Protein AF-A0A846N042-F1 (afdb_monomer)

Mean predicted aligned error: 8.52 Å

Secondary structure (DSSP, 8-state):
-TTSSSTTHHHHHHHHHHHHHHHHHHHHHHHS--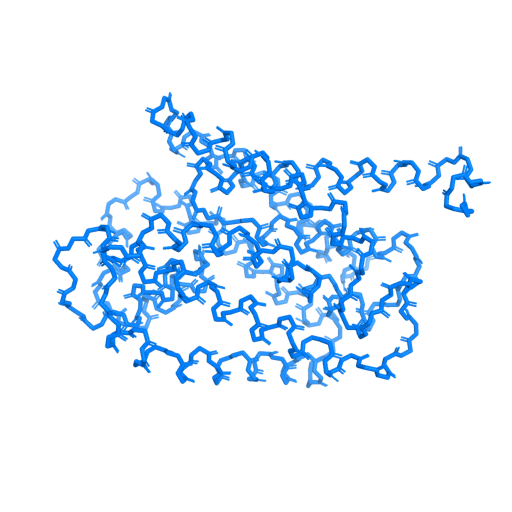HHHHHHHHHHHHHHHTT--HHHHHHHHHHHHHHHHHHHHHHHHHHHGGG--HHHHHHHHHHHHHHHHHHHHHHHHS-HHHHHHHHHHHHHHHHHHHHHHHH-HHHHHHHTT-HHHHHHHHHHHSHHHHHHHHS-S---SHHHHHHHHHHHHHHHHHHHHHHHHHHHTT-SSPPTTEETTEEHHHHHHHHHHHHHHHHHHHHHGGGS-HHHHHHHHHHHHHHHHHHHHHHHH-

Solvent-accessible surface area (backbone atoms only — not comparable to full-atom values): 13237 Å² total; per-residue (Å²): 126,75,72,77,74,50,91,66,61,49,63,50,50,52,50,49,42,46,50,40,18,33,50,20,10,33,45,24,23,48,68,71,39,58,32,63,60,40,33,26,36,46,41,28,54,48,35,46,76,70,68,33,47,66,82,49,25,57,56,29,14,47,14,22,37,25,48,34,44,28,66,48,21,49,54,54,21,63,78,25,50,89,47,44,60,70,66,58,51,64,65,38,46,61,58,52,51,50,50,46,54,53,56,56,49,44,65,76,75,43,56,48,49,58,54,44,45,51,51,32,53,48,50,50,50,20,42,53,49,54,53,49,44,70,76,30,81,60,44,62,52,51,39,70,70,38,58,68,44,12,39,51,43,4,71,40,46,38,46,51,21,44,27,54,30,62,49,72,95,66,79,91,44,74,60,34,43,53,14,42,8,24,49,48,31,30,52,52,15,49,53,42,24,51,49,22,26,64,76,21,60,83,57,78,72,66,60,89,63,43,53,29,14,27,35,53,61,61,29,67,54,23,27,60,41,17,43,52,33,17,57,57,26,43,71,50,30,87,82,49,65,60,72,68,49,50,56,63,52,38,53,54,34,49,54,40,30,49,48,49,38,45,71,51,75,111

Organism: NCBI:txid189966

Structure (mmCIF, N/CA/C/O backbone):
data_AF-A0A846N042-F1
#
_entry.id   AF-A0A846N042-F1
#
loop_
_atom_site.group_PDB
_atom_site.id
_atom_site.type_symbol
_atom_site.label_atom_id
_atom_site.label_alt_id
_atom_site.label_comp_id
_atom_site.label_asym_id
_atom_site.label_entity_id
_atom_site.label_seq_id
_atom_site.pdbx_PDB_ins_code
_atom_site.Cartn_x
_atom_site.Cartn_y
_atom_site.Cartn_z
_atom_site.occupancy
_atom_site.B_iso_or_equiv
_atom_site.auth_seq_id
_atom_site.auth_comp_id
_atom_site.auth_asym_id
_atom_site.auth_atom_id
_atom_site.pdbx_PDB_model_num
ATOM 1 N N . MET A 1 1 ? -29.077 8.912 -0.189 1.00 41.59 1 MET A N 1
ATOM 2 C CA . MET A 1 1 ? -28.090 9.990 -0.445 1.00 41.59 1 MET A CA 1
ATOM 3 C C . MET A 1 1 ? -27.692 10.665 0.874 1.00 41.59 1 MET A C 1
ATOM 5 O O . MET A 1 1 ? -27.287 11.817 0.903 1.00 41.59 1 MET A O 1
ATOM 9 N N . ASP A 1 2 ? -27.687 9.904 1.969 1.00 36.12 2 ASP A N 1
ATOM 10 C CA . ASP A 1 2 ? -27.644 10.443 3.338 1.00 36.12 2 ASP A CA 1
ATOM 11 C C . ASP A 1 2 ? -26.219 10.548 3.902 1.00 36.12 2 ASP A C 1
ATOM 13 O O . ASP A 1 2 ? -26.014 10.740 5.094 1.00 36.12 2 ASP A O 1
ATOM 17 N N . PHE A 1 3 ? -25.212 10.424 3.031 1.00 43.62 3 PHE A N 1
ATOM 18 C CA . PHE A 1 3 ? -23.821 10.771 3.340 1.00 43.62 3 PHE A CA 1
ATOM 19 C C . PHE A 1 3 ? -23.586 12.287 3.228 1.00 43.62 3 PHE A C 1
ATOM 21 O O . PHE A 1 3 ? -22.646 12.816 3.811 1.00 43.62 3 PHE A O 1
ATOM 28 N N . PHE A 1 4 ? -24.461 12.992 2.499 1.00 42.03 4 PHE A N 1
ATOM 29 C CA . PHE A 1 4 ? -24.405 14.444 2.319 1.00 42.03 4 PHE A CA 1
ATOM 30 C C . PHE A 1 4 ? -25.224 15.226 3.361 1.00 42.03 4 PHE A C 1
ATOM 32 O O . PHE A 1 4 ? -25.210 16.451 3.330 1.00 42.03 4 PHE A O 1
ATOM 39 N N . SER A 1 5 ? -25.919 14.557 4.291 1.00 37.84 5 SER A N 1
ATOM 40 C CA . SER A 1 5 ? -26.794 15.215 5.277 1.00 37.84 5 SER A CA 1
ATOM 41 C C . SER A 1 5 ? -26.204 15.336 6.694 1.00 37.84 5 SER A C 1
ATOM 43 O O . SER A 1 5 ? -26.911 15.765 7.600 1.00 37.84 5 SER A O 1
ATOM 45 N N . GLY A 1 6 ? -24.923 14.997 6.905 1.00 38.41 6 GLY A N 1
ATOM 46 C CA . GLY A 1 6 ? -24.186 15.222 8.163 1.00 38.41 6 GLY A CA 1
ATOM 47 C C . GLY A 1 6 ? -23.092 16.285 7.988 1.00 38.41 6 GLY A C 1
ATOM 48 O O . GLY A 1 6 ? -21.985 15.978 7.553 1.00 38.41 6 GLY A O 1
ATOM 49 N N . GLY A 1 7 ? -23.434 17.545 8.264 1.00 40.84 7 GLY A N 1
ATOM 50 C CA . GLY A 1 7 ? -22.847 18.765 7.684 1.00 40.84 7 GLY A CA 1
ATOM 51 C C . GLY A 1 7 ? -21.457 19.267 8.122 1.00 40.84 7 GLY A C 1
ATOM 52 O O . GLY A 1 7 ? -21.215 20.460 7.975 1.00 40.84 7 GLY A O 1
ATOM 53 N N . SER A 1 8 ? -20.524 18.435 8.593 1.00 52.50 8 SER A N 1
ATOM 54 C CA . SER A 1 8 ? -19.128 18.883 8.838 1.00 52.50 8 SER A CA 1
ATOM 55 C C . SER A 1 8 ? -18.079 17.776 8.699 1.00 52.50 8 SER A C 1
ATOM 57 O O . SER A 1 8 ? -16.991 18.004 8.166 1.00 52.50 8 SER A O 1
ATOM 59 N N . ASP A 1 9 ? -18.420 16.551 9.094 1.00 63.91 9 ASP A N 1
ATOM 60 C CA . ASP A 1 9 ? -17.415 15.496 9.268 1.00 63.91 9 ASP A CA 1
ATOM 61 C C . ASP A 1 9 ? -17.247 14.650 8.000 1.00 63.91 9 ASP A C 1
ATOM 63 O O . ASP A 1 9 ? -16.130 14.326 7.599 1.00 63.91 9 ASP A O 1
ATOM 67 N N . ALA A 1 10 ? -18.337 14.375 7.277 1.00 65.00 10 ALA A N 1
ATOM 68 C CA . ALA A 1 10 ? -18.298 13.575 6.051 1.00 65.00 10 ALA A CA 1
ATOM 69 C C . ALA A 1 10 ? -17.524 14.265 4.913 1.00 65.00 1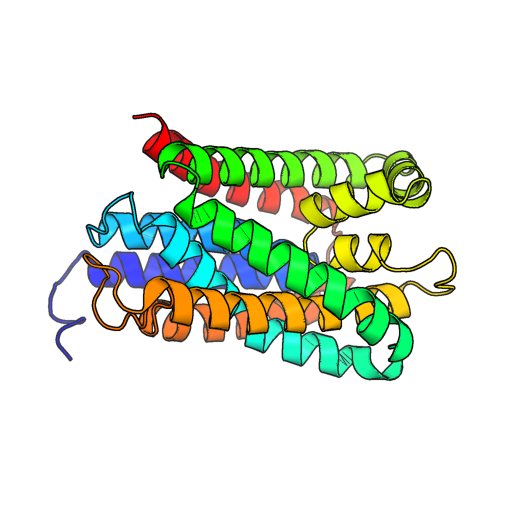0 ALA A C 1
ATOM 71 O O . ALA A 1 10 ? -16.767 13.614 4.189 1.00 65.00 10 ALA A O 1
ATOM 72 N N . GLY A 1 11 ? -17.677 15.587 4.777 1.00 70.50 11 GLY A N 1
ATOM 73 C CA . GLY A 1 11 ? -16.927 16.385 3.804 1.00 70.50 11 GLY A CA 1
ATOM 74 C C . GLY A 1 11 ? -15.431 16.414 4.116 1.00 70.50 11 GLY A C 1
ATOM 75 O O . GLY A 1 11 ? -14.612 16.258 3.213 1.00 70.50 11 GLY A O 1
ATOM 76 N N . THR A 1 12 ? -15.078 16.520 5.398 1.00 77.06 12 THR A N 1
ATOM 77 C CA . THR A 1 12 ? -13.686 16.513 5.869 1.00 77.06 12 THR A CA 1
ATOM 78 C C . THR A 1 12 ? -13.023 15.151 5.645 1.00 77.06 12 THR A C 1
ATOM 80 O O . THR A 1 12 ? -11.900 15.088 5.144 1.00 77.06 12 THR A O 1
ATOM 83 N N . LEU A 1 13 ? -13.735 14.052 5.917 1.00 80.50 13 LEU A N 1
ATOM 84 C CA . LEU A 1 13 ? -13.261 12.689 5.649 1.00 80.50 13 LEU A CA 1
ATOM 85 C C . LEU A 1 13 ? -13.108 12.408 4.155 1.00 80.50 13 LEU A C 1
ATOM 87 O O . LEU A 1 13 ? -12.088 11.868 3.727 1.00 80.50 13 LEU A O 1
ATOM 91 N N . GLY A 1 14 ? -14.100 12.806 3.355 1.00 82.19 14 GLY A N 1
ATOM 92 C CA . GLY A 1 14 ? -14.041 12.698 1.901 1.00 82.19 14 GLY A CA 1
ATOM 93 C C . GLY A 1 14 ? -12.854 13.474 1.336 1.00 82.19 14 GLY A C 1
ATOM 94 O O . GLY A 1 14 ? -12.069 12.923 0.568 1.00 82.19 14 GLY A O 1
ATOM 95 N N . LEU A 1 15 ? -12.658 14.717 1.781 1.00 84.12 15 LEU A N 1
ATOM 96 C CA . LEU A 1 15 ? -11.515 15.538 1.391 1.00 84.12 15 LEU A CA 1
ATOM 97 C C . LEU A 1 15 ? -10.183 14.908 1.824 1.00 84.12 15 LEU A C 1
ATOM 99 O O . LEU A 1 15 ? -9.244 14.874 1.032 1.00 84.12 15 LEU A O 1
ATOM 103 N N . GLY A 1 16 ? -10.111 14.344 3.031 1.00 84.19 16 GLY A N 1
ATOM 104 C CA . GLY A 1 16 ? -8.943 13.606 3.511 1.00 84.19 16 GLY A CA 1
ATOM 105 C C . GLY A 1 16 ? -8.594 12.409 2.622 1.00 84.19 16 GLY A C 1
ATOM 106 O O . GLY A 1 16 ? -7.433 12.236 2.252 1.00 84.19 16 GLY A O 1
ATOM 107 N N . LEU A 1 17 ? -9.595 11.626 2.203 1.00 86.12 17 LEU A N 1
ATOM 108 C CA . LEU A 1 17 ? -9.416 10.511 1.265 1.00 86.12 17 LEU A CA 1
ATOM 109 C C . LEU A 1 17 ? -8.980 10.978 -0.126 1.00 86.12 17 LEU A C 1
ATOM 111 O O . LEU A 1 17 ? -8.117 10.344 -0.735 1.00 86.12 17 LEU A O 1
ATOM 115 N N . LEU A 1 18 ? -9.537 12.087 -0.621 1.00 90.25 18 LEU A N 1
ATOM 116 C CA . LEU A 1 18 ? -9.135 12.685 -1.896 1.00 90.25 18 LEU A CA 1
ATOM 117 C C . LEU A 1 18 ? -7.673 13.140 -1.850 1.00 90.25 18 LEU A C 1
ATOM 119 O O . LEU A 1 18 ? -6.908 12.815 -2.755 1.00 90.25 18 LEU A O 1
ATOM 123 N N . ILE A 1 19 ? -7.264 13.838 -0.785 1.00 88.88 19 ILE A N 1
ATOM 124 C CA . ILE A 1 19 ? -5.882 14.298 -0.591 1.00 88.88 19 ILE A CA 1
ATOM 125 C C . ILE A 1 19 ? -4.937 13.102 -0.468 1.00 88.88 19 ILE A C 1
ATOM 127 O O . ILE A 1 19 ? -3.898 13.071 -1.128 1.00 88.88 19 ILE A O 1
ATOM 131 N N . ALA A 1 20 ? -5.298 12.097 0.331 1.00 87.00 20 ALA A N 1
ATOM 132 C CA . ALA A 1 20 ? -4.492 10.896 0.507 1.00 87.00 20 ALA A CA 1
ATOM 133 C C . ALA A 1 20 ? -4.344 10.107 -0.800 1.00 87.00 20 ALA A C 1
ATOM 135 O O . ALA A 1 20 ? -3.233 9.721 -1.158 1.00 87.00 20 ALA A O 1
ATOM 136 N N . GLY A 1 21 ? -5.438 9.910 -1.542 1.00 88.44 21 GLY A N 1
ATOM 137 C CA . GLY A 1 21 ? -5.425 9.264 -2.853 1.00 88.44 21 GLY A CA 1
ATOM 138 C C . GLY A 1 21 ? -4.601 10.053 -3.870 1.00 88.44 21 GLY A C 1
ATOM 139 O O . GLY A 1 21 ? -3.771 9.476 -4.574 1.00 88.44 21 GLY A O 1
ATOM 140 N N . ALA A 1 22 ? -4.752 11.379 -3.896 1.00 91.88 22 ALA A N 1
ATOM 141 C CA . ALA A 1 22 ? -3.987 12.256 -4.771 1.00 91.88 22 ALA A CA 1
ATOM 142 C C . ALA A 1 22 ? -2.486 12.196 -4.461 1.00 91.88 22 ALA A C 1
ATOM 144 O O . ALA A 1 22 ? -1.692 12.006 -5.382 1.00 91.88 22 ALA A O 1
ATOM 145 N N . ALA A 1 23 ? -2.105 12.284 -3.183 1.00 89.69 23 ALA A N 1
ATOM 146 C CA . ALA A 1 23 ? -0.723 12.175 -2.730 1.00 89.69 23 ALA A CA 1
ATOM 147 C C . ALA A 1 23 ? -0.136 10.792 -3.043 1.00 89.69 23 ALA A C 1
ATOM 149 O O . ALA A 1 23 ? 0.936 10.702 -3.643 1.00 89.69 23 ALA A O 1
ATOM 150 N N . ALA A 1 24 ? -0.852 9.714 -2.706 1.00 86.94 24 ALA A N 1
ATOM 151 C CA . ALA A 1 24 ? -0.432 8.347 -3.001 1.00 86.94 24 ALA A CA 1
ATOM 152 C C . ALA A 1 24 ? -0.203 8.142 -4.505 1.00 86.94 24 ALA A C 1
ATOM 154 O O . ALA A 1 24 ? 0.825 7.590 -4.900 1.00 86.94 24 ALA A O 1
ATOM 155 N N . GLY A 1 25 ? -1.112 8.640 -5.348 1.00 86.88 25 GLY A N 1
ATOM 156 C CA . GLY A 1 25 ? -0.981 8.554 -6.799 1.00 86.88 25 GLY A CA 1
ATOM 157 C C . GLY A 1 25 ? 0.169 9.404 -7.338 1.00 86.88 25 GLY A C 1
ATOM 158 O O . GLY A 1 25 ? 0.975 8.895 -8.115 1.00 86.88 25 GLY A O 1
ATOM 159 N N . LEU A 1 26 ? 0.330 10.643 -6.861 1.00 90.19 26 LEU A N 1
ATOM 160 C CA . LEU A 1 26 ? 1.427 11.538 -7.242 1.00 90.19 26 LEU A CA 1
ATOM 161 C C . LEU A 1 26 ? 2.795 10.905 -6.952 1.00 90.19 26 LEU A C 1
ATOM 163 O O . LEU A 1 26 ? 3.629 10.776 -7.850 1.00 90.19 26 LEU A O 1
ATOM 167 N N . PHE A 1 27 ? 3.018 10.459 -5.712 1.00 85.81 27 PHE A N 1
ATOM 168 C CA . PHE A 1 27 ? 4.282 9.829 -5.328 1.00 85.81 27 PHE A CA 1
ATOM 169 C C . PHE A 1 27 ? 4.495 8.504 -6.053 1.00 85.81 27 PHE A C 1
ATOM 171 O O . PHE A 1 27 ? 5.607 8.235 -6.501 1.00 85.81 27 PHE A O 1
ATOM 178 N N . SER A 1 28 ? 3.445 7.709 -6.253 1.00 81.75 28 SER A 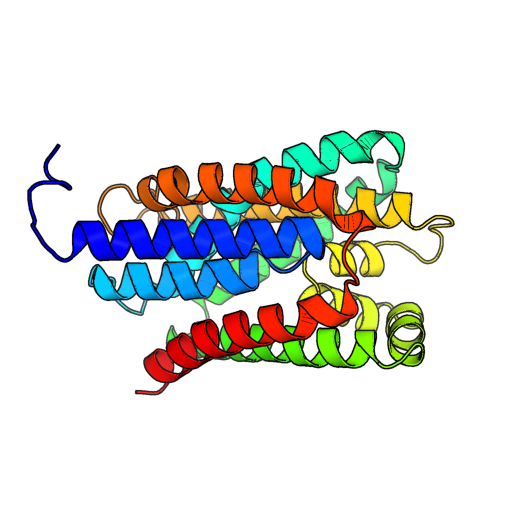N 1
ATOM 179 C CA . SER A 1 28 ? 3.547 6.458 -7.003 1.00 81.75 28 SER A CA 1
ATOM 180 C C . SER A 1 28 ? 3.858 6.672 -8.481 1.00 81.75 28 SER A C 1
ATOM 182 O O . SER A 1 28 ? 4.659 5.931 -9.038 1.00 81.75 28 SER A O 1
ATOM 184 N N . GLY A 1 29 ? 3.285 7.689 -9.127 1.00 81.19 29 GLY A N 1
ATOM 185 C CA . GLY A 1 29 ? 3.583 8.002 -10.527 1.00 81.19 29 GLY A CA 1
ATOM 186 C C . GLY A 1 29 ? 4.995 8.559 -10.718 1.00 81.19 29 GLY A C 1
ATOM 187 O O . GLY A 1 29 ? 5.697 8.153 -11.645 1.00 81.19 29 GLY A O 1
ATOM 188 N N . LEU A 1 30 ? 5.456 9.425 -9.808 1.00 82.75 30 LEU A N 1
ATOM 189 C CA . LEU A 1 30 ? 6.791 10.025 -9.897 1.00 82.75 30 LEU A CA 1
ATOM 190 C C . LEU A 1 30 ? 7.915 9.072 -9.448 1.00 82.75 30 LEU A C 1
ATOM 192 O O . LEU A 1 30 ? 8.948 8.976 -10.111 1.00 82.75 30 LEU A O 1
ATOM 196 N N . LEU A 1 31 ? 7.740 8.363 -8.327 1.00 74.44 31 LEU A N 1
ATOM 197 C CA . LEU A 1 31 ? 8.760 7.473 -7.752 1.00 74.44 31 LEU A CA 1
ATOM 198 C C . LEU A 1 31 ? 8.636 6.022 -8.236 1.00 74.44 31 LEU A C 1
ATOM 200 O O . LEU A 1 31 ? 9.608 5.272 -8.141 1.00 74.44 31 LEU A O 1
ATOM 204 N N . GLY A 1 32 ? 7.470 5.611 -8.741 1.00 68.50 32 GLY A N 1
ATOM 205 C CA . GLY A 1 32 ? 7.188 4.225 -9.132 1.00 68.50 32 GLY A CA 1
ATOM 206 C C . GLY A 1 32 ? 6.983 3.265 -7.955 1.00 68.50 32 GLY A C 1
ATOM 207 O O . GLY A 1 32 ? 7.033 2.055 -8.154 1.00 68.50 32 GLY A O 1
ATOM 208 N N . ARG A 1 33 ? 6.828 3.776 -6.727 1.00 69.25 33 ARG A N 1
ATOM 209 C CA . ARG A 1 33 ? 6.699 2.986 -5.490 1.00 69.25 33 ARG A CA 1
ATOM 210 C C . ARG A 1 33 ? 5.999 3.779 -4.387 1.00 69.25 33 ARG A C 1
ATOM 212 O O . ARG A 1 33 ? 5.953 5.004 -4.439 1.00 69.25 33 ARG A O 1
ATOM 219 N N . GLY A 1 34 ? 5.511 3.074 -3.365 1.00 66.62 34 GLY A N 1
ATOM 220 C CA . GLY A 1 34 ? 5.129 3.675 -2.082 1.00 66.62 34 GLY A CA 1
ATOM 221 C C . GLY A 1 34 ? 3.666 4.100 -1.913 1.00 66.62 34 GLY A C 1
ATOM 222 O O . GLY A 1 34 ? 3.331 4.570 -0.831 1.00 66.62 34 GLY A O 1
ATOM 223 N N . ALA A 1 35 ? 2.780 3.891 -2.896 1.00 77.44 35 ALA A N 1
ATOM 224 C CA . ALA A 1 35 ? 1.352 4.218 -2.745 1.00 77.44 35 ALA A CA 1
ATOM 225 C C . ALA A 1 35 ? 0.721 3.564 -1.502 1.00 77.44 35 ALA A C 1
ATOM 227 O O . ALA A 1 35 ? 0.048 4.240 -0.732 1.00 77.44 35 ALA A O 1
ATOM 228 N N . GLY A 1 36 ? 0.997 2.278 -1.255 1.00 78.69 36 GLY A N 1
ATOM 229 C CA . GLY A 1 36 ? 0.456 1.562 -0.092 1.00 78.69 36 GLY A CA 1
ATOM 230 C C . GLY A 1 36 ? 0.918 2.122 1.260 1.00 78.69 36 GLY A C 1
ATOM 231 O O . GLY A 1 36 ? 0.151 2.111 2.215 1.00 78.69 36 GLY A O 1
ATOM 232 N N . LEU A 1 37 ? 2.131 2.679 1.338 1.00 82.62 37 LEU A N 1
ATOM 233 C CA . LEU A 1 37 ? 2.686 3.236 2.582 1.00 82.62 37 LEU A CA 1
ATOM 234 C C . LEU A 1 37 ? 2.019 4.544 2.994 1.00 82.62 37 LEU A C 1
ATOM 236 O O . LEU A 1 37 ? 1.996 4.876 4.172 1.00 82.62 37 LEU A O 1
ATOM 240 N N . ILE A 1 38 ? 1.483 5.277 2.022 1.00 87.50 38 ILE A N 1
ATOM 241 C CA . ILE A 1 38 ? 0.681 6.475 2.265 1.00 87.50 38 ILE A CA 1
ATOM 242 C C . ILE A 1 38 ? -0.774 6.067 2.507 1.00 87.50 38 ILE A C 1
ATOM 244 O O . ILE A 1 38 ? -1.436 6.593 3.399 1.00 87.50 38 ILE A O 1
ATOM 248 N N . LEU A 1 39 ? -1.273 5.110 1.722 1.00 88.38 39 LEU A N 1
ATOM 249 C CA . LEU A 1 39 ? -2.695 4.814 1.669 1.00 88.38 39 LEU A CA 1
ATOM 250 C C . LEU A 1 39 ? -3.210 4.032 2.878 1.00 88.38 39 LEU A C 1
ATOM 252 O O . LEU A 1 39 ? -4.284 4.351 3.375 1.00 88.38 39 LEU A O 1
ATOM 256 N N . VAL A 1 40 ? -2.454 3.051 3.379 1.00 90.12 40 VAL A N 1
ATOM 257 C CA . VAL A 1 40 ? -2.845 2.279 4.572 1.00 90.12 40 VAL A CA 1
ATOM 258 C C . VAL A 1 40 ? -3.056 3.179 5.797 1.00 90.12 40 VAL A C 1
ATOM 260 O O . VAL A 1 40 ? -4.157 3.148 6.343 1.00 90.12 40 VAL A O 1
ATOM 263 N N . PRO A 1 41 ? -2.091 4.019 6.229 1.00 88.94 41 PRO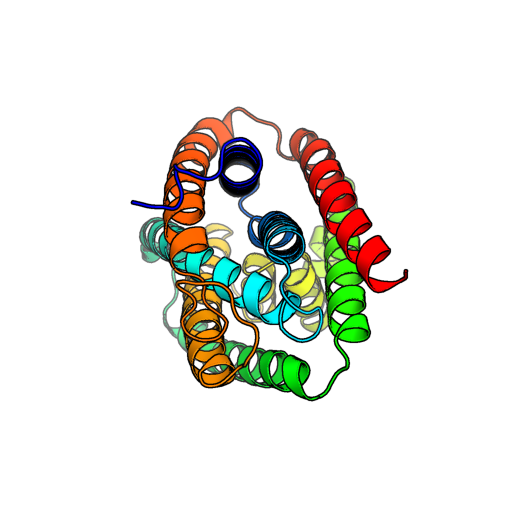 A N 1
ATOM 264 C CA . PRO A 1 41 ? -2.292 4.856 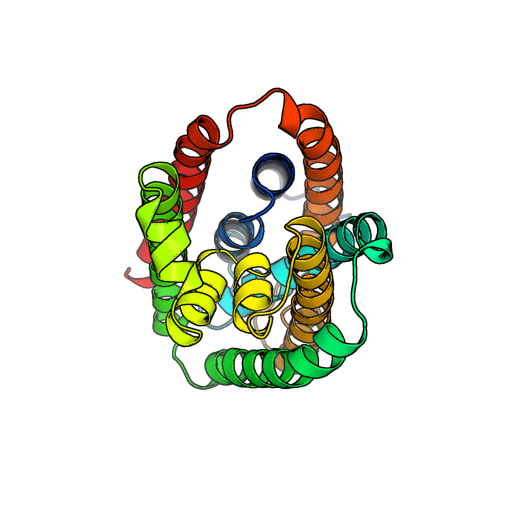7.410 1.00 88.94 41 PRO A CA 1
ATOM 265 C C . PRO A 1 41 ? -3.339 5.958 7.183 1.00 88.94 41 PRO A C 1
ATOM 267 O O . PRO A 1 41 ? -4.046 6.328 8.116 1.00 88.94 41 PRO A O 1
ATOM 270 N N . ALA A 1 42 ? -3.504 6.458 5.955 1.00 90.38 42 ALA A N 1
ATOM 271 C CA . ALA A 1 42 ? -4.576 7.405 5.651 1.00 90.38 42 ALA A CA 1
ATOM 272 C C . ALA A 1 42 ? -5.971 6.765 5.777 1.00 90.38 42 ALA A C 1
ATOM 274 O O . ALA A 1 42 ? -6.862 7.332 6.407 1.00 90.38 42 ALA A O 1
ATOM 275 N N . LEU A 1 43 ? -6.152 5.560 5.226 1.00 90.12 43 LEU A N 1
ATOM 276 C CA . LEU A 1 43 ? -7.392 4.792 5.368 1.00 90.12 43 LEU A CA 1
ATOM 277 C C . LEU A 1 43 ? -7.639 4.376 6.822 1.00 90.12 43 LEU A C 1
ATOM 279 O O . LEU A 1 43 ? -8.786 4.373 7.257 1.00 90.12 43 LEU A O 1
ATOM 283 N N . TYR A 1 44 ? -6.580 4.077 7.580 1.00 91.44 44 TYR A N 1
ATOM 284 C CA . TYR A 1 44 ? -6.663 3.795 9.011 1.00 91.44 44 TYR A CA 1
ATOM 285 C C . TYR A 1 44 ? -7.241 4.984 9.787 1.00 91.44 44 TYR A C 1
ATOM 287 O O . TYR A 1 44 ? -8.187 4.806 10.547 1.00 91.44 44 TYR A O 1
ATOM 295 N N . GLN A 1 45 ? -6.742 6.200 9.544 1.00 89.50 45 GLN A N 1
ATOM 296 C CA . GLN A 1 45 ? -7.240 7.410 10.213 1.00 89.50 45 GLN A CA 1
ATOM 297 C C . GLN A 1 45 ? -8.681 7.759 9.832 1.00 89.50 45 GLN A C 1
ATOM 299 O O . GLN A 1 45 ? -9.422 8.330 10.631 1.00 89.50 45 GLN A O 1
ATOM 304 N N . VAL A 1 46 ? -9.094 7.447 8.604 1.00 88.56 46 VAL A N 1
ATOM 305 C CA . VAL A 1 46 ? -10.494 7.619 8.196 1.00 88.56 46 VAL A CA 1
ATOM 306 C C . VAL A 1 46 ? -11.374 6.580 8.883 1.00 88.56 46 VAL A C 1
ATOM 308 O O . VAL A 1 46 ? -12.422 6.929 9.413 1.00 88.56 46 VAL A O 1
ATOM 311 N N . ALA A 1 47 ? -10.941 5.318 8.932 1.00 87.88 47 ALA A N 1
ATOM 312 C CA . ALA A 1 47 ? -11.647 4.271 9.665 1.00 87.88 47 ALA A CA 1
ATOM 313 C C . ALA A 1 47 ? -11.751 4.605 11.163 1.00 87.88 47 ALA A C 1
ATOM 315 O O . ALA A 1 47 ? -12.787 4.368 11.778 1.00 87.88 47 ALA A O 1
ATOM 316 N N . GLU A 1 48 ? -10.725 5.224 11.741 1.00 88.44 48 GLU A N 1
ATOM 317 C CA . GLU A 1 48 ? -10.769 5.730 13.108 1.00 88.44 48 GLU A CA 1
ATOM 318 C C . GLU A 1 48 ? -11.864 6.755 13.344 1.00 88.44 48 GLU A C 1
ATOM 320 O O . GLU A 1 48 ? -12.678 6.589 14.250 1.00 88.44 48 GLU A O 1
ATOM 325 N N . GLN A 1 49 ? -11.911 7.785 12.507 1.00 85.75 49 GLN A N 1
ATOM 326 C CA . GLN A 1 49 ? -12.907 8.845 12.620 1.00 85.75 49 GLN A CA 1
ATOM 327 C C . GLN A 1 49 ? -14.331 8.343 12.346 1.00 85.75 49 GLN A C 1
ATOM 329 O O . GLN A 1 49 ? -15.295 8.921 12.834 1.00 85.75 49 GLN A O 1
ATOM 334 N N . LEU A 1 50 ? -14.472 7.233 11.615 1.00 84.44 50 LEU A N 1
ATOM 335 C CA . LEU A 1 50 ? -15.742 6.525 11.437 1.00 84.44 50 LEU A CA 1
ATOM 336 C C . LEU A 1 50 ? -16.136 5.659 12.649 1.00 84.44 50 LEU A C 1
ATOM 338 O O . LEU A 1 50 ? -17.143 4.955 12.584 1.00 84.44 50 LEU A O 1
ATOM 342 N N . GLY A 1 51 ? -15.359 5.680 13.735 1.00 83.12 51 GLY A N 1
ATOM 343 C CA . GLY A 1 51 ? -15.631 4.911 14.949 1.00 83.12 51 GLY A CA 1
ATOM 344 C C . GLY A 1 51 ? -15.347 3.415 14.807 1.00 83.12 51 GLY A C 1
ATOM 345 O O . GLY A 1 51 ? -15.865 2.616 15.585 1.00 83.12 51 GLY A O 1
ATOM 346 N N . VAL A 1 52 ? -14.541 3.007 13.820 1.00 87.38 52 VAL A N 1
ATOM 347 C CA . VAL A 1 52 ? -14.190 1.594 13.623 1.00 87.38 52 VAL A CA 1
ATOM 348 C C . VAL A 1 52 ? -13.303 1.118 14.763 1.00 87.38 52 VAL A C 1
ATOM 350 O O . VAL A 1 52 ? -12.286 1.749 15.074 1.00 87.38 52 VAL A O 1
ATOM 353 N N . ALA A 1 53 ? -13.661 -0.029 15.341 1.00 87.19 53 ALA A N 1
ATOM 354 C CA . ALA A 1 53 ? -12.906 -0.661 16.412 1.00 87.19 53 ALA A CA 1
ATOM 355 C C . ALA A 1 53 ? -11.476 -1.011 15.969 1.00 87.19 53 ALA A C 1
ATOM 357 O O . ALA A 1 53 ? -11.260 -1.562 14.885 1.00 87.19 53 ALA A O 1
ATOM 358 N N . THR A 1 54 ? -10.496 -0.773 16.842 1.00 85.88 54 THR A N 1
ATOM 359 C CA . THR A 1 54 ? -9.062 -1.028 16.604 1.00 85.88 54 THR A CA 1
ATOM 360 C C . THR A 1 54 ? -8.787 -2.470 16.146 1.00 85.88 54 THR A C 1
ATOM 362 O O . THR A 1 54 ? -7.926 -2.725 15.308 1.00 85.88 54 THR A O 1
ATOM 365 N N . ALA A 1 55 ? -9.598 -3.433 16.601 1.00 86.38 55 ALA A N 1
ATOM 366 C CA . ALA A 1 55 ? -9.500 -4.840 16.207 1.00 86.38 55 ALA A CA 1
ATOM 367 C C . ALA A 1 55 ? -9.660 -5.091 14.694 1.00 86.38 55 ALA A C 1
ATOM 369 O O . ALA A 1 55 ? -9.030 -6.010 14.165 1.00 86.38 55 ALA A O 1
ATOM 370 N N . VAL A 1 56 ? -10.459 -4.287 13.988 1.00 89.88 56 VAL A N 1
ATOM 371 C CA . VAL A 1 56 ? -10.739 -4.461 12.548 1.00 89.88 56 VAL A CA 1
ATOM 372 C C . VAL A 1 56 ? -10.252 -3.289 11.694 1.00 89.88 56 VAL A C 1
ATOM 374 O O . VAL A 1 56 ? -10.189 -3.407 10.471 1.00 89.88 56 VAL A O 1
ATOM 377 N N . ARG A 1 57 ? -9.832 -2.188 12.328 1.00 90.69 57 ARG A N 1
ATOM 378 C CA . ARG A 1 57 ? -9.385 -0.954 11.670 1.00 90.69 57 ARG A CA 1
ATOM 379 C C . ARG A 1 57 ? -8.194 -1.174 10.735 1.00 90.69 57 ARG A C 1
ATOM 381 O O . ARG A 1 57 ? -8.270 -0.814 9.561 1.00 90.69 57 ARG A O 1
ATOM 388 N N . PHE A 1 58 ? -7.121 -1.803 11.222 1.00 90.44 58 PHE A N 1
ATOM 389 C CA . PHE A 1 58 ? -5.941 -2.088 10.399 1.00 90.44 58 PHE A CA 1
ATOM 390 C C . PHE A 1 58 ? -6.228 -3.069 9.242 1.00 90.44 58 PHE A C 1
ATOM 392 O O . PHE A 1 58 ? -5.925 -2.718 8.100 1.00 90.44 58 PHE A O 1
ATOM 399 N N . PRO A 1 59 ? -6.855 -4.246 9.465 1.00 89.94 59 PRO A N 1
ATOM 400 C CA . PRO A 1 59 ? -7.243 -5.145 8.376 1.00 89.94 59 PRO A CA 1
ATOM 401 C C . PRO A 1 59 ? -8.100 -4.469 7.299 1.00 89.94 59 PRO A C 1
ATOM 403 O O . PRO A 1 59 ? -7.819 -4.637 6.113 1.00 89.94 59 PRO A O 1
ATOM 406 N N . LEU A 1 60 ? -9.090 -3.659 7.695 1.00 91.88 60 LEU A N 1
ATOM 407 C CA . LEU A 1 60 ? -9.956 -2.913 6.777 1.00 91.88 60 LEU A CA 1
ATOM 408 C C . LEU A 1 60 ? -9.172 -1.905 5.925 1.00 91.88 60 LEU A C 1
ATOM 410 O O . LEU A 1 60 ? -9.372 -1.823 4.709 1.00 91.88 60 LEU A O 1
ATOM 414 N N . ALA A 1 61 ? -8.271 -1.143 6.547 1.00 90.81 61 ALA A N 1
ATOM 415 C CA . ALA A 1 61 ? -7.424 -0.182 5.848 1.00 90.81 61 ALA A CA 1
ATOM 416 C C . ALA A 1 61 ? -6.467 -0.883 4.870 1.00 90.81 61 ALA A C 1
ATOM 418 O O . ALA A 1 61 ? -6.354 -0.480 3.710 1.00 90.81 61 ALA A O 1
ATOM 419 N N . ALA A 1 62 ? -5.831 -1.973 5.308 1.00 89.19 62 ALA A N 1
ATOM 420 C CA . ALA A 1 62 ? -4.941 -2.780 4.482 1.00 89.19 62 ALA A CA 1
ATOM 421 C C . ALA A 1 62 ? -5.679 -3.396 3.281 1.00 89.19 62 ALA A C 1
ATOM 423 O O . ALA A 1 62 ? -5.245 -3.214 2.142 1.00 89.19 62 ALA A O 1
ATOM 424 N N . GLY A 1 63 ? -6.821 -4.051 3.505 1.00 90.00 63 GLY A N 1
ATOM 425 C CA . GLY A 1 63 ? -7.622 -4.683 2.454 1.00 90.00 63 GLY A CA 1
ATOM 426 C C . GLY A 1 63 ? -8.151 -3.688 1.423 1.00 90.00 63 GLY A C 1
ATOM 427 O O . GLY A 1 63 ? -7.985 -3.885 0.217 1.00 90.00 63 GLY A O 1
ATOM 428 N N . THR A 1 64 ? -8.696 -2.562 1.886 1.00 92.12 64 THR A N 1
ATOM 429 C CA . THR A 1 64 ? -9.164 -1.483 1.002 1.00 92.12 64 THR A CA 1
ATOM 430 C C . THR A 1 64 ? -8.009 -0.887 0.191 1.00 92.12 64 THR A C 1
ATOM 432 O O . THR A 1 64 ? -8.158 -0.658 -1.008 1.00 92.12 64 THR A O 1
ATOM 435 N N . SER A 1 65 ? -6.828 -0.704 0.794 1.00 89.88 65 SER A N 1
ATOM 436 C CA . SER A 1 65 ? -5.652 -0.196 0.076 1.00 89.88 65 SER A CA 1
ATOM 437 C C . SER A 1 65 ? -5.193 -1.135 -1.046 1.00 89.88 65 SER A C 1
ATOM 439 O O . SER A 1 65 ? -4.883 -0.672 -2.143 1.00 89.88 65 SER A O 1
ATOM 441 N N . LEU A 1 66 ? -5.203 -2.452 -0.804 1.00 90.06 66 LEU A N 1
ATOM 442 C CA . LEU A 1 66 ? -4.832 -3.464 -1.795 1.00 90.06 66 LEU A CA 1
ATOM 443 C C . LEU A 1 66 ? -5.797 -3.437 -2.979 1.00 90.06 66 LEU A C 1
ATOM 445 O O . LEU A 1 66 ? -5.352 -3.447 -4.125 1.00 90.06 66 LEU A O 1
ATOM 449 N N . ALA A 1 67 ? -7.097 -3.309 -2.708 1.00 92.25 67 ALA A N 1
ATOM 450 C CA . ALA A 1 67 ? -8.098 -3.155 -3.753 1.00 92.25 67 ALA A CA 1
ATOM 451 C C . ALA A 1 67 ? -7.881 -1.871 -4.571 1.00 92.25 67 ALA A C 1
ATOM 453 O O . ALA A 1 67 ? -7.890 -1.925 -5.798 1.00 92.25 67 ALA A O 1
ATOM 454 N N . CYS A 1 68 ? -7.602 -0.731 -3.925 1.00 91.50 68 CYS A N 1
ATOM 455 C CA . CYS A 1 68 ? -7.312 0.528 -4.624 1.00 91.50 68 CYS A CA 1
ATOM 456 C C . CYS A 1 68 ? -6.096 0.428 -5.553 1.00 91.50 68 CYS A C 1
ATOM 458 O O . CYS A 1 68 ? -6.072 1.061 -6.607 1.00 91.50 68 CYS A O 1
ATOM 460 N N . LEU A 1 69 ? -5.079 -0.349 -5.174 1.00 88.69 69 LEU A N 1
ATOM 461 C CA . LEU A 1 69 ? -3.847 -0.522 -5.948 1.00 88.69 69 LEU A CA 1
ATOM 462 C C . LEU A 1 69 ? -4.013 -1.445 -7.162 1.00 88.69 69 LEU A C 1
ATOM 464 O O . LEU A 1 69 ? -3.197 -1.377 -8.085 1.00 88.69 69 LEU A O 1
ATOM 468 N N . LEU A 1 70 ? -5.057 -2.275 -7.196 1.00 90.81 70 LEU A N 1
ATOM 469 C CA . LEU A 1 70 ? -5.267 -3.247 -8.265 1.00 90.81 70 LEU A CA 1
ATOM 470 C C . LEU A 1 70 ? -5.407 -2.585 -9.655 1.00 90.81 70 LEU A C 1
ATOM 472 O O . LEU A 1 70 ? -4.608 -2.933 -10.528 1.00 90.81 70 LEU A O 1
ATOM 476 N N . PRO A 1 71 ? -6.293 -1.589 -9.888 1.00 90.62 71 PRO A N 1
ATOM 477 C CA . PRO A 1 71 ? -6.394 -0.909 -11.186 1.00 90.62 71 PRO A CA 1
ATOM 478 C C . PRO A 1 71 ? -5.074 -0.281 -11.649 1.00 90.62 71 PRO A C 1
ATOM 480 O O . PRO A 1 71 ? -4.705 -0.374 -12.821 1.00 90.62 71 PRO A O 1
ATOM 483 N N . LEU A 1 72 ? -4.330 0.320 -10.714 1.00 86.50 72 LEU A N 1
ATOM 484 C CA . LEU A 1 72 ? -3.030 0.923 -10.998 1.00 86.50 72 LEU A CA 1
ATOM 485 C C . LEU A 1 72 ? -2.011 -0.136 -11.438 1.00 86.50 72 LEU A C 1
ATOM 487 O O . LEU A 1 72 ? -1.320 0.050 -12.439 1.00 86.50 72 LEU A O 1
ATOM 491 N N . SER A 1 73 ? -1.941 -1.258 -10.718 1.00 84.19 73 SER A N 1
ATOM 492 C CA . SER A 1 73 ? -1.025 -2.355 -11.036 1.00 84.19 73 SER A CA 1
ATOM 493 C C . SER A 1 73 ? -1.331 -2.999 -12.392 1.00 84.19 73 SER A C 1
ATOM 495 O O . SER A 1 73 ? -0.403 -3.258 -13.156 1.00 84.19 73 SER A O 1
ATOM 497 N N . LEU A 1 74 ? -2.615 -3.165 -12.733 1.00 89.50 74 LEU A N 1
ATOM 498 C CA . LEU A 1 74 ? -3.062 -3.689 -14.025 1.00 89.50 74 LEU A CA 1
ATOM 499 C C . LEU A 1 74 ? -2.606 -2.797 -15.179 1.00 89.50 74 LEU A C 1
ATOM 501 O O . LEU A 1 74 ? -2.013 -3.284 -16.142 1.00 89.50 74 LEU A O 1
ATOM 505 N N . ASN A 1 75 ? -2.825 -1.486 -15.061 1.00 87.25 75 ASN A N 1
ATOM 506 C CA . ASN A 1 75 ? -2.418 -0.538 -16.092 1.00 87.25 75 ASN A CA 1
ATOM 507 C C . ASN A 1 75 ? -0.892 -0.516 -16.275 1.00 87.25 75 ASN A C 1
ATOM 509 O O . ASN A 1 75 ? -0.389 -0.591 -17.396 1.00 87.25 75 ASN A O 1
ATOM 513 N N . MET A 1 76 ? -0.134 -0.477 -15.176 1.00 81.62 76 MET A N 1
ATOM 514 C CA . MET A 1 76 ? 1.330 -0.451 -15.246 1.00 81.62 76 MET A CA 1
ATOM 515 C C . MET A 1 76 ? 1.911 -1.752 -15.807 1.00 81.62 76 MET A C 1
ATOM 517 O O . MET A 1 76 ? 2.845 -1.708 -16.612 1.00 81.62 76 MET A O 1
ATOM 521 N N . ALA A 1 77 ? 1.336 -2.902 -15.453 1.00 84.31 77 ALA A N 1
ATOM 522 C CA . ALA A 1 77 ? 1.723 -4.186 -16.022 1.00 84.31 77 ALA A CA 1
ATOM 523 C C . ALA A 1 77 ? 1.418 -4.257 -17.521 1.00 84.31 77 ALA A C 1
ATOM 525 O O . ALA A 1 77 ? 2.262 -4.724 -18.282 1.00 84.31 77 ALA A O 1
ATOM 526 N N . ALA A 1 78 ? 0.271 -3.733 -17.970 1.00 86.94 78 ALA A N 1
ATOM 527 C CA . ALA A 1 78 ? -0.073 -3.675 -19.390 1.00 86.94 78 ALA A CA 1
ATOM 528 C C . ALA A 1 78 ? 0.967 -2.875 -20.197 1.00 86.94 78 ALA A C 1
ATOM 530 O O . ALA A 1 78 ? 1.414 -3.331 -21.251 1.00 86.94 78 ALA A O 1
ATOM 531 N N . HIS A 1 79 ? 1.440 -1.741 -19.668 1.00 83.44 79 HIS A N 1
ATOM 532 C CA . HIS A 1 79 ? 2.510 -0.953 -20.294 1.00 83.44 79 HIS A CA 1
ATOM 533 C C . HIS A 1 79 ? 3.862 -1.686 -20.366 1.00 83.44 79 HIS A C 1
ATOM 535 O O . HIS A 1 79 ? 4.641 -1.442 -21.289 1.00 83.44 79 HIS A O 1
ATOM 541 N N . HIS A 1 80 ? 4.141 -2.595 -19.429 1.00 81.12 80 HIS A N 1
ATOM 542 C CA . HIS A 1 80 ? 5.417 -3.317 -19.339 1.00 81.12 80 HIS A CA 1
ATOM 543 C C . HIS A 1 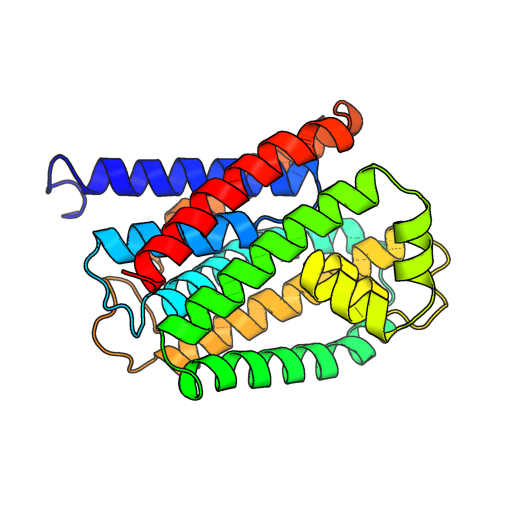80 ? 5.338 -4.774 -19.826 1.00 81.12 80 HIS A C 1
ATOM 545 O O . HIS A 1 80 ? 6.350 -5.473 -19.829 1.00 81.12 80 HIS A O 1
ATOM 551 N N . ALA A 1 81 ? 4.174 -5.227 -20.302 1.00 82.50 81 ALA A N 1
ATOM 552 C CA . ALA A 1 81 ? 3.916 -6.621 -20.663 1.00 82.50 81 ALA A CA 1
ATOM 553 C C . ALA A 1 81 ? 4.883 -7.168 -21.724 1.00 82.50 81 ALA A C 1
ATOM 555 O O . ALA A 1 81 ? 5.271 -8.330 -21.665 1.00 82.50 81 ALA A O 1
ATOM 556 N N . LYS A 1 82 ? 5.335 -6.323 -22.660 1.00 83.31 82 LYS A N 1
ATOM 557 C CA . LYS A 1 82 ? 6.283 -6.718 -23.719 1.00 83.31 82 LYS A CA 1
ATOM 558 C C . LYS A 1 82 ? 7.678 -7.082 -23.200 1.00 83.31 82 LYS A C 1
ATOM 560 O O . LYS A 1 82 ? 8.411 -7.770 -23.897 1.00 83.31 82 LYS A O 1
ATOM 565 N N . ALA A 1 83 ? 8.059 -6.589 -22.022 1.00 81.69 83 ALA A N 1
ATOM 566 C CA . ALA A 1 83 ? 9.359 -6.859 -21.408 1.00 81.69 83 ALA A CA 1
ATOM 567 C C . ALA A 1 83 ? 9.308 -8.015 -20.394 1.00 81.69 83 ALA A C 1
ATOM 569 O O . ALA A 1 83 ? 10.324 -8.320 -19.773 1.00 81.69 83 ALA A O 1
ATOM 570 N N . LEU A 1 84 ? 8.135 -8.627 -20.199 1.00 82.38 84 LEU A N 1
ATOM 571 C CA . LEU A 1 84 ? 7.924 -9.670 -19.207 1.00 82.38 84 LEU A CA 1
ATOM 572 C C . LEU A 1 84 ? 8.356 -11.040 -19.727 1.00 82.38 84 LEU A C 1
ATOM 574 O O . LEU A 1 84 ? 7.993 -11.440 -20.831 1.00 82.38 84 LEU A O 1
ATOM 578 N N . ASN A 1 85 ? 9.016 -11.803 -18.862 1.00 82.81 85 ASN A N 1
ATOM 579 C CA . ASN A 1 85 ? 9.196 -13.233 -19.034 1.00 82.81 85 ASN A CA 1
ATOM 580 C C . ASN A 1 85 ? 8.117 -14.007 -18.242 1.00 82.81 85 ASN A C 1
ATOM 582 O O . ASN A 1 85 ? 8.128 -13.984 -17.007 1.00 82.81 85 ASN A O 1
ATOM 586 N N . PRO A 1 86 ? 7.170 -14.705 -18.899 1.00 82.00 86 PRO A N 1
ATOM 587 C CA . PRO A 1 86 ? 6.073 -15.384 -18.204 1.00 82.00 86 PRO A CA 1
ATOM 588 C C . PRO A 1 86 ? 6.519 -16.509 -17.259 1.00 82.00 86 PRO A C 1
ATOM 590 O O . PRO A 1 86 ? 5.784 -16.856 -16.333 1.00 82.00 86 PRO A O 1
ATOM 593 N N . SER A 1 87 ? 7.694 -17.107 -17.484 1.00 82.25 87 SER A N 1
ATOM 594 C CA . SER A 1 87 ? 8.210 -18.180 -16.626 1.00 82.25 87 SER A CA 1
ATOM 595 C C . SER A 1 87 ? 8.592 -17.669 -15.235 1.00 82.25 87 SER A C 1
ATOM 597 O O . SER A 1 87 ? 8.297 -18.336 -14.245 1.00 82.25 87 SER A O 1
ATOM 599 N N . GLU A 1 88 ? 9.145 -16.459 -15.144 1.00 78.00 88 GLU A N 1
ATOM 600 C CA . GLU A 1 88 ? 9.520 -15.814 -13.880 1.00 78.00 88 GLU A CA 1
ATOM 601 C C . GLU A 1 88 ? 8.290 -15.503 -13.027 1.00 78.00 88 GLU A C 1
ATOM 603 O O . GLU A 1 88 ? 8.290 -15.743 -11.821 1.00 78.00 88 GLU A O 1
ATOM 608 N N . VAL A 1 89 ? 7.193 -15.064 -13.654 1.00 79.44 89 VAL A N 1
ATOM 609 C CA . VAL A 1 89 ? 5.920 -14.853 -12.947 1.00 79.44 89 VAL A CA 1
ATOM 610 C C . VAL A 1 89 ? 5.400 -16.164 -12.370 1.00 79.44 89 VAL A C 1
ATOM 612 O O . VAL A 1 89 ? 5.008 -16.202 -11.208 1.00 79.44 89 VAL A O 1
ATOM 615 N N . LYS A 1 90 ? 5.419 -17.252 -13.151 1.00 82.44 90 LYS A N 1
ATOM 616 C CA . LYS A 1 90 ? 4.960 -18.572 -12.687 1.00 82.44 90 LYS A CA 1
ATOM 617 C C . LYS A 1 90 ? 5.796 -19.102 -11.521 1.00 82.44 90 LYS A C 1
ATOM 619 O O . LYS A 1 90 ? 5.241 -19.743 -10.636 1.00 82.44 90 LYS A O 1
ATOM 624 N N . GLN A 1 91 ? 7.098 -18.824 -11.511 1.00 80.31 91 GLN A N 1
ATOM 625 C CA . GLN A 1 91 ? 7.988 -19.191 -10.407 1.00 80.31 91 GLN A CA 1
ATOM 626 C C . GLN A 1 91 ? 7.760 -18.320 -9.168 1.00 80.31 91 GLN A C 1
ATOM 628 O O . GLN A 1 91 ? 7.775 -18.839 -8.059 1.00 80.31 91 GLN A O 1
ATOM 633 N N . ALA A 1 92 ? 7.510 -17.020 -9.343 1.00 76.12 92 ALA A N 1
ATOM 634 C CA . ALA A 1 92 ? 7.289 -16.072 -8.253 1.00 76.12 92 ALA A CA 1
ATOM 635 C C . ALA A 1 92 ? 5.912 -16.224 -7.583 1.00 76.12 92 ALA A C 1
ATOM 637 O O . ALA A 1 92 ? 5.787 -16.072 -6.367 1.00 76.12 92 ALA A O 1
ATOM 638 N N . LEU A 1 93 ? 4.877 -16.538 -8.366 1.00 81.56 93 LEU A N 1
ATOM 639 C CA . LEU A 1 93 ? 3.486 -16.606 -7.922 1.00 81.56 93 LEU A CA 1
ATOM 640 C C . LEU A 1 93 ? 3.242 -17.490 -6.681 1.00 81.56 93 LEU A C 1
ATOM 642 O O . LEU A 1 93 ? 2.567 -17.002 -5.774 1.00 81.56 93 LEU A O 1
ATOM 646 N N . PRO A 1 94 ? 3.767 -18.730 -6.567 1.00 80.56 94 PRO A N 1
ATOM 647 C CA . PRO A 1 94 ? 3.539 -19.554 -5.379 1.00 80.56 94 PRO A CA 1
ATOM 648 C C . PRO A 1 94 ? 4.151 -18.946 -4.112 1.00 80.56 94 PRO A C 1
ATOM 650 O O . PRO A 1 94 ? 3.516 -18.980 -3.062 1.00 80.56 94 PRO A O 1
ATOM 653 N N . PHE A 1 95 ? 5.338 -18.335 -4.199 1.00 78.12 95 PHE A N 1
ATOM 654 C CA . PHE A 1 95 ? 5.966 -17.668 -3.052 1.00 78.12 95 PHE A CA 1
ATOM 655 C C . PHE A 1 95 ? 5.178 -16.432 -2.620 1.00 78.12 95 PHE A C 1
ATOM 657 O O . PHE A 1 95 ? 4.981 -16.208 -1.428 1.00 78.12 95 PHE A O 1
ATOM 664 N N . VAL A 1 96 ? 4.681 -15.655 -3.587 1.00 77.62 96 VAL A N 1
ATOM 665 C CA . VAL A 1 96 ? 3.829 -14.488 -3.328 1.00 77.62 96 VAL A CA 1
ATOM 666 C C . VAL A 1 96 ? 2.513 -14.914 -2.680 1.00 77.62 96 VAL A C 1
ATOM 668 O O . VAL A 1 96 ? 2.134 -14.357 -1.654 1.00 77.62 96 VAL A O 1
ATOM 671 N N . ALA A 1 97 ? 1.840 -15.925 -3.232 1.00 80.12 97 ALA A N 1
ATOM 672 C CA . ALA A 1 97 ? 0.593 -16.446 -2.684 1.00 80.12 97 ALA A CA 1
ATOM 673 C C . ALA A 1 97 ? 0.786 -16.988 -1.259 1.00 80.12 97 ALA A C 1
ATOM 675 O O . ALA A 1 97 ? 0.010 -16.658 -0.366 1.00 80.12 97 ALA A O 1
ATOM 676 N N . MET A 1 98 ? 1.856 -17.751 -1.023 1.00 78.88 98 MET A N 1
ATOM 677 C CA . MET A 1 98 ? 2.195 -18.265 0.304 1.00 78.88 98 MET A CA 1
ATOM 678 C C . MET A 1 98 ? 2.481 -17.133 1.295 1.00 78.88 98 MET A C 1
ATOM 680 O O . MET A 1 98 ? 1.940 -17.135 2.397 1.00 78.88 98 MET A O 1
ATOM 684 N N . GLY A 1 99 ? 3.270 -16.132 0.895 1.00 77.44 99 GLY A N 1
ATOM 685 C CA . GLY A 1 99 ? 3.556 -14.960 1.722 1.00 77.44 99 GLY A CA 1
ATOM 686 C C . GLY A 1 99 ? 2.300 -14.163 2.075 1.00 77.44 99 GLY A C 1
ATOM 687 O O . GLY A 1 99 ? 2.156 -13.731 3.215 1.00 77.44 99 GLY A O 1
ATOM 688 N N . LEU A 1 100 ? 1.363 -14.023 1.133 1.00 78.88 100 LEU A N 1
ATOM 689 C CA . LEU A 1 100 ? 0.077 -13.371 1.379 1.00 78.88 100 LEU A CA 1
ATOM 690 C C . LEU A 1 100 ? -0.765 -14.155 2.372 1.00 78.88 100 LEU A C 1
ATOM 692 O O . LEU A 1 100 ? -1.232 -13.563 3.333 1.00 78.88 100 LEU A O 1
ATOM 696 N N . VAL A 1 101 ? -0.919 -15.468 2.183 1.00 82.44 101 VAL A N 1
ATOM 697 C CA . VAL A 1 101 ? -1.688 -16.317 3.105 1.00 82.44 101 VAL A CA 1
ATOM 698 C C . VAL A 1 101 ? -1.098 -16.260 4.515 1.00 82.44 101 VAL A C 1
ATOM 700 O O . VAL A 1 101 ? -1.846 -16.084 5.473 1.00 82.44 101 VAL A O 1
ATOM 703 N N . LEU A 1 102 ? 0.229 -16.335 4.651 1.00 79.06 102 LEU A N 1
ATOM 704 C CA . LEU A 1 102 ? 0.909 -16.223 5.945 1.00 79.06 102 LEU A CA 1
ATOM 705 C C . LEU A 1 102 ? 0.751 -14.830 6.571 1.00 79.06 102 LEU A C 1
ATOM 707 O O . LEU A 1 102 ? 0.458 -14.723 7.760 1.00 79.06 102 LEU A O 1
ATOM 711 N N . GLY A 1 103 ? 0.902 -13.763 5.784 1.00 75.75 103 GLY A N 1
ATOM 712 C CA . GLY A 1 103 ? 0.711 -12.390 6.257 1.00 75.75 103 GLY A CA 1
ATOM 713 C C . GLY A 1 103 ? -0.721 -12.135 6.727 1.00 75.75 103 GLY A C 1
ATOM 714 O O . GLY A 1 103 ? -0.938 -11.547 7.785 1.00 75.75 103 GLY A O 1
ATOM 715 N N . MET A 1 104 ? -1.696 -12.654 5.983 1.00 77.88 104 MET A N 1
ATOM 716 C CA . MET A 1 104 ? -3.112 -12.573 6.325 1.00 77.88 104 MET A CA 1
ATOM 717 C C . MET A 1 104 ? -3.473 -13.437 7.534 1.00 77.88 104 MET A C 1
ATOM 719 O O . MET A 1 104 ? -4.232 -12.987 8.385 1.00 77.88 104 MET A O 1
ATOM 723 N N . ALA A 1 105 ? -2.876 -14.622 7.688 1.00 80.06 105 ALA A N 1
ATOM 724 C CA . ALA A 1 105 ? -2.989 -15.404 8.920 1.00 80.06 105 ALA A CA 1
ATOM 725 C C . ALA A 1 105 ? -2.433 -14.630 10.128 1.00 80.06 105 ALA A C 1
ATOM 727 O O . ALA A 1 105 ? -3.033 -14.640 11.202 1.00 80.06 105 ALA A O 1
ATOM 728 N N . GLY A 1 106 ? -1.348 -13.872 9.936 1.00 79.62 106 GLY A N 1
ATOM 729 C CA . GLY A 1 106 ? -0.811 -12.949 10.935 1.00 79.62 106 GLY A CA 1
ATOM 730 C C . GLY A 1 106 ? -1.830 -11.918 11.432 1.00 79.62 106 GLY A C 1
ATOM 731 O O . GLY A 1 106 ? -1.783 -11.534 12.600 1.00 79.62 106 GLY A O 1
ATOM 732 N N . LEU A 1 107 ? -2.811 -11.525 10.609 1.00 77.69 107 LEU A N 1
ATOM 733 C CA . LEU A 1 107 ? -3.883 -10.634 11.059 1.00 77.69 107 LEU A CA 1
ATOM 734 C C . LEU A 1 107 ? -4.747 -11.266 12.156 1.00 77.69 107 LEU A C 1
ATOM 736 O O . LEU A 1 107 ? -5.277 -10.532 12.977 1.00 77.69 107 LEU A O 1
ATOM 740 N N . PHE A 1 108 ? -4.881 -12.589 12.208 1.00 79.81 108 PHE A N 1
ATOM 741 C CA . PHE A 1 108 ? -5.681 -13.279 13.228 1.00 79.81 108 PHE A CA 1
ATOM 742 C C . PHE A 1 108 ? -4.848 -13.766 14.412 1.00 79.81 108 PHE A C 1
ATOM 744 O O . PHE A 1 108 ? -5.375 -13.924 15.509 1.00 79.81 108 PHE A O 1
ATOM 751 N N . LEU A 1 109 ? -3.553 -14.000 14.196 1.00 83.75 109 LEU A N 1
ATOM 752 C CA . LEU A 1 109 ? -2.646 -14.508 15.225 1.00 83.75 109 LEU A CA 1
ATOM 753 C C . LEU A 1 109 ? -2.129 -13.410 16.158 1.00 83.75 109 LEU A C 1
ATOM 755 O O . LEU A 1 109 ? -1.827 -13.690 17.316 1.00 83.75 109 LEU A O 1
ATOM 759 N N . PHE A 1 110 ? -2.011 -12.172 15.668 1.00 85.75 110 PHE A N 1
ATOM 760 C CA . PHE A 1 110 ? -1.434 -11.071 16.434 1.00 85.75 110 PHE A CA 1
ATOM 761 C C . PHE A 1 110 ? -2.490 -10.059 16.914 1.00 85.75 110 PHE A C 1
ATOM 763 O O . PHE A 1 110 ? -3.382 -9.685 16.148 1.00 85.75 110 PHE A O 1
ATOM 770 N N . PRO A 1 111 ? -2.359 -9.546 18.154 1.00 87.44 111 PRO A N 1
ATOM 771 C CA . PRO A 1 111 ? -3.150 -8.427 18.665 1.00 87.44 111 PRO A CA 1
ATOM 772 C C . PRO A 1 111 ? -3.114 -7.190 17.759 1.00 87.44 111 PRO A C 1
ATOM 774 O O . PRO A 1 111 ? -2.113 -6.927 17.091 1.00 87.44 111 PRO A O 1
ATOM 777 N N . ALA A 1 112 ? -4.179 -6.380 17.797 1.00 86.44 112 ALA A N 1
ATOM 778 C CA . ALA A 1 112 ? -4.320 -5.178 16.967 1.00 86.44 112 ALA A CA 1
ATOM 779 C C . ALA A 1 112 ? -3.113 -4.236 17.038 1.00 86.44 112 ALA A C 1
ATOM 781 O O . ALA A 1 112 ? -2.506 -3.950 16.007 1.00 86.44 112 ALA A O 1
ATOM 782 N N . MET A 1 113 ? -2.704 -3.906 18.262 1.00 88.12 113 MET A N 1
ATOM 783 C CA . MET A 1 113 ? -1.528 -3.092 18.561 1.00 88.12 113 MET A CA 1
ATOM 784 C C . MET A 1 113 ? -0.252 -3.627 17.893 1.00 88.12 113 MET A C 1
ATOM 786 O O . MET A 1 113 ? 0.497 -2.870 17.286 1.00 88.12 113 MET A O 1
ATOM 790 N N . LEU A 1 114 ? -0.007 -4.942 17.942 1.00 87.19 114 LEU A N 1
ATOM 791 C CA . LEU A 1 114 ? 1.190 -5.539 17.339 1.00 87.19 114 LEU A CA 1
ATOM 792 C C . LEU A 1 114 ? 1.179 -5.435 15.810 1.00 87.19 114 LEU A C 1
ATOM 794 O O . LEU A 1 114 ? 2.226 -5.188 15.215 1.00 87.19 114 LEU A O 1
ATOM 798 N N . ARG A 1 115 ? 0.011 -5.575 15.171 1.00 85.44 115 ARG A N 1
ATOM 799 C CA . ARG A 1 115 ? -0.131 -5.426 13.710 1.00 85.44 115 ARG A CA 1
ATOM 800 C C . ARG A 1 115 ? 0.148 -3.986 13.270 1.00 85.44 115 ARG A C 1
ATOM 802 O O . ARG A 1 115 ? 0.862 -3.772 12.291 1.00 85.44 115 ARG A O 1
ATOM 809 N N . GLU A 1 116 ? -0.372 -3.014 14.017 1.00 86.69 116 GLU A N 1
ATOM 810 C CA . GLU A 1 116 ? -0.187 -1.580 13.764 1.00 86.69 116 GLU A CA 1
ATOM 811 C C . GLU A 1 116 ? 1.264 -1.147 13.985 1.00 86.69 116 GLU A C 1
ATOM 813 O O . GLU A 1 116 ? 1.860 -0.527 13.103 1.00 86.69 116 GLU A O 1
ATOM 818 N N . ILE A 1 117 ? 1.874 -1.553 15.104 1.00 87.38 117 ILE A N 1
ATOM 819 C CA . ILE A 1 117 ? 3.291 -1.293 15.389 1.00 87.38 117 ILE A CA 1
ATOM 820 C C . ILE A 1 117 ? 4.177 -1.925 14.317 1.00 87.38 117 ILE A C 1
ATOM 822 O O . ILE A 1 117 ? 5.075 -1.264 13.795 1.00 87.38 117 ILE A O 1
ATOM 826 N N . PHE A 1 118 ? 3.915 -3.182 13.947 1.00 85.38 118 PHE A N 1
ATOM 827 C CA . PHE A 1 118 ? 4.687 -3.869 12.916 1.00 85.38 118 PHE A CA 1
ATOM 828 C C . PHE A 1 118 ? 4.627 -3.124 11.583 1.00 85.38 118 PHE A C 1
ATOM 830 O O . PHE A 1 118 ? 5.673 -2.838 10.997 1.00 85.38 118 PHE A O 1
ATOM 837 N N . PHE A 1 119 ? 3.427 -2.760 11.119 1.00 84.00 119 PHE A N 1
ATOM 838 C CA . PHE A 1 119 ? 3.284 -2.003 9.878 1.00 84.00 119 PHE A CA 1
ATOM 839 C C . PHE A 1 119 ? 3.931 -0.620 9.976 1.00 84.00 119 PHE A C 1
ATOM 841 O O . PHE A 1 119 ? 4.573 -0.177 9.024 1.00 84.00 119 PHE A O 1
ATOM 848 N N . GLY A 1 120 ? 3.801 0.061 11.115 1.00 84.69 120 GLY A N 1
ATOM 849 C CA . GLY A 1 120 ? 4.370 1.388 11.282 1.00 84.69 120 GLY A CA 1
ATOM 850 C C . GLY A 1 120 ? 5.898 1.383 11.279 1.00 84.69 120 GLY A C 1
ATOM 851 O O . GLY A 1 120 ? 6.522 2.153 10.548 1.00 84.69 120 GLY A O 1
ATOM 852 N N . LEU A 1 121 ? 6.520 0.451 12.006 1.00 85.00 121 LEU A N 1
ATOM 853 C CA . LEU A 1 121 ? 7.969 0.243 11.962 1.00 85.00 121 LEU A CA 1
ATOM 854 C C . LEU A 1 121 ? 8.439 -0.158 10.563 1.00 85.00 121 LEU A C 1
ATOM 856 O O . LEU A 1 121 ? 9.453 0.346 10.081 1.00 85.00 121 LEU A O 1
ATOM 860 N N . PHE A 1 122 ? 7.681 -1.018 9.887 1.00 81.81 122 PHE A N 1
ATOM 861 C CA . PHE A 1 122 ? 7.940 -1.406 8.507 1.00 81.81 122 PHE A CA 1
ATOM 862 C C . PHE A 1 122 ? 7.916 -0.200 7.555 1.00 81.81 122 PHE A C 1
ATOM 864 O O . PHE A 1 122 ? 8.854 -0.011 6.779 1.00 81.81 122 PHE A O 1
ATOM 871 N N . ALA A 1 123 ? 6.900 0.660 7.643 1.00 81.75 123 ALA A N 1
ATOM 872 C CA . ALA A 1 123 ? 6.785 1.847 6.803 1.00 81.75 123 ALA A CA 1
ATOM 873 C C . ALA A 1 123 ? 7.909 2.866 7.068 1.00 81.75 123 ALA A C 1
ATOM 875 O O . ALA A 1 123 ? 8.456 3.444 6.126 1.00 81.75 123 ALA A O 1
ATOM 876 N N . LEU A 1 124 ? 8.327 3.034 8.325 1.00 84.50 124 LEU A N 1
ATOM 877 C CA . LEU A 1 124 ? 9.484 3.865 8.672 1.00 84.50 124 LEU A CA 1
ATOM 878 C C . LEU A 1 124 ? 10.798 3.269 8.150 1.00 84.50 124 LEU A C 1
ATOM 880 O O . LEU A 1 124 ? 11.625 3.992 7.588 1.00 84.50 124 LEU A O 1
ATOM 884 N N . ALA A 1 125 ? 10.980 1.951 8.258 1.00 80.00 125 ALA A N 1
ATOM 885 C CA . ALA A 1 125 ? 12.148 1.263 7.714 1.00 80.00 125 ALA A CA 1
ATOM 886 C C . ALA A 1 125 ? 12.251 1.441 6.188 1.00 80.00 125 ALA A C 1
ATOM 888 O O . ALA A 1 125 ? 13.337 1.727 5.675 1.00 80.00 125 ALA A O 1
ATOM 889 N N . VAL A 1 126 ? 11.123 1.366 5.468 1.00 74.94 126 VAL A N 1
ATOM 890 C CA . VAL A 1 126 ? 11.041 1.681 4.029 1.00 74.94 126 VAL A CA 1
ATOM 891 C C . VAL A 1 126 ? 11.569 3.080 3.737 1.00 74.94 126 VAL A C 1
ATOM 893 O O . VAL A 1 126 ? 12.391 3.259 2.832 1.00 74.94 126 VAL A O 1
ATOM 896 N N . VAL A 1 127 ? 11.123 4.079 4.497 1.00 79.38 127 VAL A N 1
ATOM 897 C CA . VAL A 1 127 ? 11.548 5.470 4.312 1.00 79.38 127 VAL A CA 1
ATOM 898 C C . VAL A 1 127 ? 13.056 5.616 4.517 1.00 79.38 127 VAL A C 1
ATOM 900 O O . VAL A 1 127 ? 13.736 6.179 3.654 1.00 79.38 127 VAL A O 1
ATOM 903 N N . VAL A 1 128 ? 13.596 5.061 5.606 1.00 80.38 128 VAL A N 1
ATOM 904 C CA . VAL A 1 128 ? 15.030 5.131 5.931 1.00 80.38 128 VAL A CA 1
ATOM 905 C C . VAL A 1 128 ? 15.876 4.498 4.830 1.00 80.38 128 VAL A C 1
ATOM 907 O O . VAL A 1 128 ? 16.837 5.106 4.352 1.00 80.38 128 VAL A O 1
ATOM 910 N N . VAL A 1 129 ? 15.507 3.304 4.368 1.00 72.50 129 VAL A N 1
ATOM 911 C CA . VAL A 1 129 ? 16.257 2.614 3.312 1.00 72.50 129 VAL A CA 1
ATOM 912 C C . VAL A 1 129 ? 16.114 3.325 1.972 1.00 72.50 129 VAL A C 1
ATOM 914 O O . VAL A 1 129 ? 17.101 3.461 1.251 1.00 72.50 129 VAL A O 1
ATOM 917 N N . THR A 1 130 ? 14.928 3.840 1.645 1.00 71.00 130 THR A N 1
ATOM 918 C CA . THR A 1 130 ? 14.709 4.634 0.426 1.00 71.00 130 THR A CA 1
ATOM 919 C C . THR A 1 130 ? 15.603 5.875 0.416 1.00 71.00 130 THR A C 1
ATOM 921 O O . THR A 1 130 ? 16.233 6.186 -0.600 1.00 71.00 130 THR A O 1
ATOM 924 N N . PHE A 1 131 ? 15.723 6.549 1.561 1.00 75.81 131 PHE A N 1
ATOM 925 C CA . PHE A 1 131 ? 16.612 7.691 1.737 1.00 75.81 131 PHE A CA 1
ATOM 926 C C . PHE A 1 131 ? 18.087 7.289 1.625 1.00 75.81 131 PHE A C 1
ATOM 928 O O . PHE A 1 131 ? 18.853 7.936 0.905 1.00 75.81 131 PHE A O 1
ATOM 935 N N . TRP A 1 132 ? 18.492 6.184 2.252 1.00 68.75 132 TRP A N 1
ATOM 936 C CA . TRP A 1 132 ? 19.878 5.719 2.215 1.00 68.75 132 TRP A CA 1
ATOM 937 C C . TRP A 1 132 ? 20.314 5.245 0.821 1.00 68.75 132 TRP A C 1
ATOM 939 O O . TRP A 1 132 ? 21.398 5.610 0.353 1.00 68.75 132 TRP A O 1
ATOM 949 N N . ALA A 1 133 ? 19.442 4.526 0.109 1.00 66.88 133 ALA A N 1
ATOM 950 C CA . ALA A 1 133 ? 19.657 4.104 -1.274 1.00 66.88 133 ALA A CA 1
ATOM 951 C C . ALA A 1 133 ? 19.845 5.297 -2.221 1.00 66.88 133 ALA A C 1
ATOM 953 O O . ALA A 1 133 ? 20.698 5.269 -3.104 1.00 66.88 133 ALA A O 1
ATOM 954 N N . SER A 1 134 ? 19.125 6.399 -1.992 1.00 67.50 134 SER A N 1
ATOM 955 C CA . SER A 1 134 ? 19.257 7.615 -2.807 1.00 67.50 134 SER A CA 1
ATOM 956 C C . SER A 1 134 ? 20.625 8.305 -2.692 1.00 67.50 134 SER A C 1
ATOM 958 O O . SER A 1 134 ? 21.052 9.014 -3.612 1.00 67.50 134 SER A O 1
ATOM 960 N N . ARG A 1 135 ? 21.317 8.093 -1.563 1.00 65.69 135 ARG A N 1
ATOM 961 C CA . ARG A 1 135 ? 22.603 8.715 -1.214 1.00 65.69 135 ARG A CA 1
ATOM 962 C C . ARG A 1 135 ? 23.802 7.814 -1.508 1.00 65.69 135 ARG A C 1
ATOM 964 O O . ARG A 1 135 ? 24.903 8.326 -1.687 1.00 65.69 135 ARG A O 1
ATOM 971 N N . SER A 1 136 ? 23.615 6.495 -1.574 1.00 53.75 136 SER A N 1
ATOM 972 C CA . SER A 1 136 ? 24.710 5.529 -1.663 1.00 53.75 136 SER A CA 1
ATOM 973 C C . SER A 1 136 ? 24.495 4.488 -2.763 1.00 53.75 136 SER A C 1
ATOM 975 O O . SER A 1 136 ? 23.678 3.583 -2.621 1.00 53.75 136 SER A O 1
ATOM 977 N N . LYS A 1 137 ? 25.364 4.502 -3.792 1.00 51.53 137 LYS A N 1
ATOM 978 C CA . LYS A 1 137 ? 25.486 3.419 -4.802 1.00 51.53 137 LYS A CA 1
ATOM 979 C C . LYS A 1 137 ? 25.850 2.051 -4.187 1.00 51.53 137 LYS A C 1
ATOM 981 O O . LYS A 1 137 ? 25.937 1.043 -4.884 1.00 51.53 137 LYS A O 1
ATOM 986 N N . ARG A 1 138 ? 26.169 2.008 -2.886 1.00 41.03 138 ARG A N 1
ATOM 987 C CA . ARG A 1 138 ? 26.531 0.793 -2.146 1.00 41.03 138 ARG A CA 1
ATOM 988 C C . ARG A 1 138 ? 25.290 -0.004 -1.730 1.00 41.03 138 ARG A C 1
ATOM 990 O O . ARG A 1 138 ? 25.386 -1.223 -1.685 1.00 41.03 138 ARG A O 1
ATOM 997 N N . VAL A 1 139 ? 24.147 0.657 -1.513 1.00 45.72 139 VAL A N 1
ATOM 998 C CA . VAL A 1 139 ? 22.868 -0.012 -1.216 1.00 45.72 139 VAL A CA 1
ATOM 999 C C . VAL A 1 139 ? 22.353 -0.739 -2.455 1.00 45.72 139 VAL A C 1
ATOM 1001 O O . VAL A 1 139 ? 22.015 -1.907 -2.337 1.00 45.72 139 VAL A O 1
ATOM 1004 N N . ASP A 1 140 ? 22.450 -0.142 -3.650 1.00 45.84 140 ASP A N 1
ATOM 1005 C CA . ASP A 1 140 ? 22.128 -0.832 -4.914 1.00 45.84 140 ASP A CA 1
ATOM 1006 C C . ASP A 1 140 ? 22.915 -2.147 -5.069 1.00 45.84 140 ASP A C 1
ATOM 1008 O O . ASP A 1 140 ? 22.376 -3.150 -5.527 1.00 45.84 140 ASP A O 1
ATOM 1012 N N . ARG A 1 141 ? 24.182 -2.178 -4.623 1.00 39.28 141 ARG A N 1
ATOM 1013 C CA . ARG A 1 141 ? 25.035 -3.381 -4.655 1.00 39.28 141 ARG A CA 1
ATOM 1014 C C . ARG A 1 141 ? 24.823 -4.350 -3.492 1.00 39.28 141 ARG A C 1
ATOM 1016 O O . ARG A 1 141 ? 25.096 -5.531 -3.668 1.00 39.28 141 ARG A O 1
ATOM 1023 N N . PHE A 1 142 ? 24.400 -3.878 -2.320 1.00 39.00 142 PHE A N 1
ATOM 1024 C CA . PHE A 1 142 ? 24.079 -4.733 -1.170 1.00 39.00 142 PHE A CA 1
ATOM 1025 C C . PHE A 1 142 ? 22.736 -5.433 -1.384 1.00 39.00 142 PHE A C 1
ATOM 1027 O O . PHE A 1 142 ? 22.633 -6.640 -1.195 1.00 39.00 142 PHE A O 1
ATOM 1034 N N . VAL A 1 143 ? 21.757 -4.688 -1.904 1.00 43.41 143 VAL A N 1
ATOM 1035 C CA . VAL A 1 143 ? 20.506 -5.231 -2.427 1.00 43.41 143 VAL A CA 1
ATOM 1036 C C . VAL A 1 143 ? 20.807 -6.200 -3.568 1.00 43.41 143 VAL A C 1
ATOM 1038 O O . VAL A 1 143 ? 20.274 -7.286 -3.553 1.00 43.41 143 VAL A O 1
ATOM 1041 N N . ALA A 1 144 ? 21.726 -5.923 -4.496 1.00 42.97 144 ALA A N 1
ATOM 1042 C CA . ALA A 1 144 ? 22.011 -6.848 -5.603 1.00 42.97 144 ALA A CA 1
ATOM 1043 C C . ALA A 1 144 ? 22.783 -8.145 -5.251 1.00 42.97 144 ALA A C 1
ATOM 1045 O O . ALA A 1 144 ? 22.963 -8.970 -6.143 1.00 42.97 144 ALA A O 1
ATOM 1046 N N . LYS A 1 145 ? 23.297 -8.335 -4.023 1.00 39.31 145 LYS A N 1
ATOM 1047 C CA . LYS A 1 145 ? 24.275 -9.412 -3.735 1.00 39.31 145 LYS A CA 1
ATOM 1048 C C . LYS A 1 145 ? 23.774 -10.597 -2.911 1.00 39.31 145 LYS A C 1
ATOM 1050 O O . LYS A 1 145 ? 24.451 -11.622 -2.907 1.00 39.31 145 LYS A O 1
ATOM 1055 N N . THR A 1 146 ? 22.631 -10.511 -2.237 1.00 42.97 146 THR A N 1
ATOM 1056 C CA . THR A 1 146 ? 22.081 -11.645 -1.475 1.00 42.97 146 THR A CA 1
ATOM 1057 C C . THR A 1 146 ? 20.561 -11.701 -1.612 1.00 42.97 146 THR A C 1
ATOM 1059 O O . THR A 1 146 ? 19.873 -10.728 -1.317 1.00 42.97 146 THR A O 1
ATOM 1062 N N . GLY A 1 147 ? 20.015 -12.857 -2.011 1.00 41.91 147 GLY A N 1
ATOM 1063 C CA . GLY A 1 147 ? 18.565 -13.055 -2.180 1.00 41.91 147 GLY A CA 1
ATOM 1064 C C . GLY A 1 147 ? 17.746 -12.701 -0.929 1.00 41.91 147 GLY A C 1
ATOM 1065 O O . GLY A 1 147 ? 16.653 -12.151 -1.028 1.00 41.91 147 GLY A O 1
ATOM 1066 N N . ALA A 1 148 ? 18.314 -12.889 0.267 1.00 35.69 148 ALA A N 1
ATOM 1067 C CA . ALA A 1 148 ? 17.708 -12.457 1.529 1.00 35.69 148 ALA A CA 1
ATOM 1068 C C . ALA A 1 148 ? 17.659 -10.920 1.688 1.00 35.69 148 ALA A C 1
ATOM 1070 O O . ALA A 1 148 ? 16.643 -10.383 2.131 1.00 35.69 148 ALA A O 1
ATOM 1071 N N . ALA A 1 149 ? 18.705 -10.195 1.266 1.00 37.28 149 ALA A N 1
ATOM 1072 C CA . ALA A 1 149 ? 18.712 -8.730 1.264 1.00 37.28 149 ALA A CA 1
ATOM 1073 C C . ALA A 1 149 ? 17.817 -8.151 0.162 1.00 37.28 149 ALA A C 1
ATOM 1075 O O . ALA A 1 149 ? 17.247 -7.085 0.365 1.00 37.28 149 ALA A O 1
ATOM 1076 N N . GLN A 1 150 ? 17.629 -8.852 -0.962 1.00 43.41 150 GLN A N 1
ATOM 1077 C CA . GLN A 1 150 ? 16.643 -8.485 -1.985 1.00 43.41 150 GLN A CA 1
ATOM 1078 C C . GLN A 1 150 ? 15.217 -8.666 -1.475 1.00 43.41 150 GLN A C 1
ATOM 1080 O O . GLN A 1 150 ? 14.380 -7.800 -1.700 1.00 43.41 150 GLN A O 1
ATOM 108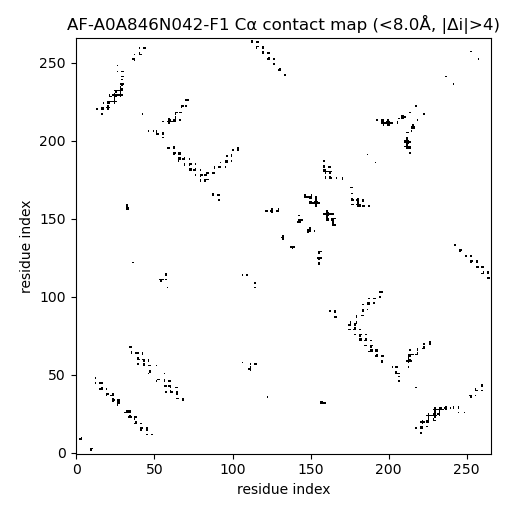5 N N . THR A 1 151 ? 14.947 -9.755 -0.747 1.00 43.03 151 THR A N 1
ATOM 1086 C CA . THR A 1 151 ? 13.618 -10.038 -0.179 1.00 43.03 151 THR A CA 1
ATOM 1087 C C . THR A 1 151 ? 13.265 -9.007 0.889 1.00 43.03 151 THR A C 1
ATOM 1089 O O . THR A 1 151 ? 12.177 -8.433 0.858 1.00 43.03 151 THR A O 1
ATOM 1092 N N . MET A 1 152 ? 14.215 -8.680 1.775 1.00 36.53 152 MET A N 1
ATOM 1093 C CA . MET A 1 152 ? 14.064 -7.582 2.733 1.00 36.53 152 MET A CA 1
ATOM 1094 C C . MET A 1 152 ? 13.954 -6.227 2.029 1.00 36.53 152 MET A C 1
ATOM 1096 O O . MET A 1 152 ? 13.054 -5.464 2.348 1.00 36.53 152 MET A O 1
ATOM 1100 N N . ALA A 1 153 ? 14.776 -5.938 1.016 1.00 36.03 153 ALA A N 1
ATOM 1101 C CA . ALA A 1 153 ? 14.652 -4.724 0.208 1.00 36.03 153 ALA A CA 1
ATOM 1102 C C . ALA A 1 153 ? 13.327 -4.657 -0.570 1.00 36.03 153 ALA A C 1
ATOM 1104 O O . ALA A 1 153 ? 12.868 -3.563 -0.873 1.00 36.03 153 ALA A O 1
ATOM 1105 N N . GLY A 1 154 ? 12.695 -5.793 -0.870 1.00 46.22 154 GLY A N 1
ATOM 1106 C CA . GLY A 1 154 ? 11.381 -5.920 -1.496 1.00 46.22 154 GLY A CA 1
ATOM 1107 C C . GLY A 1 154 ? 10.216 -5.688 -0.580 1.00 46.22 154 GLY A C 1
ATOM 1108 O O . GLY A 1 154 ? 9.337 -4.901 -0.902 1.00 46.22 154 GLY A O 1
ATOM 1109 N N . LEU A 1 155 ? 10.274 -6.245 0.617 1.00 44.22 155 LEU A N 1
ATOM 1110 C CA . LEU A 1 155 ? 9.446 -5.777 1.716 1.00 44.22 155 LEU A CA 1
ATOM 1111 C C . LEU A 1 155 ? 9.597 -4.247 1.861 1.00 44.22 155 LEU A C 1
ATOM 1113 O O . LEU A 1 155 ? 8.619 -3.515 1.832 1.00 44.22 155 LEU A O 1
ATOM 1117 N N . ILE A 1 156 ? 10.825 -3.738 1.838 1.00 40.31 156 ILE A N 1
ATOM 1118 C CA . ILE A 1 156 ? 11.164 -2.333 2.098 1.00 40.31 156 ILE A CA 1
ATOM 1119 C C . ILE A 1 156 ? 10.947 -1.383 0.893 1.00 40.31 156 ILE A C 1
ATOM 1121 O O . ILE A 1 156 ? 10.966 -0.175 1.064 1.00 40.31 156 ILE A O 1
ATOM 1125 N N . THR A 1 157 ? 10.718 -1.852 -0.336 1.00 42.28 157 THR A N 1
ATOM 1126 C CA . THR A 1 157 ? 10.450 -0.982 -1.514 1.00 42.28 157 THR A CA 1
ATOM 1127 C C . THR A 1 157 ? 9.085 -1.232 -2.155 1.00 42.28 157 THR A C 1
ATOM 1129 O O . THR A 1 157 ? 8.685 -0.497 -3.063 1.00 42.28 157 THR A O 1
ATOM 1132 N N . GLY A 1 158 ? 8.347 -2.225 -1.654 1.00 57.62 158 GLY A N 1
ATOM 1133 C CA . GLY A 1 158 ? 7.106 -2.724 -2.229 1.00 57.62 158 GLY A CA 1
ATOM 1134 C C . GLY A 1 158 ? 7.341 -3.780 -3.315 1.00 57.62 158 GLY A C 1
ATOM 1135 O O . GLY A 1 158 ? 8.368 -4.450 -3.390 1.00 57.62 158 GLY A O 1
ATOM 1136 N N . THR A 1 159 ? 6.374 -3.914 -4.216 1.00 52.38 159 THR A N 1
ATOM 1137 C CA . THR A 1 159 ? 6.321 -4.949 -5.267 1.00 52.38 159 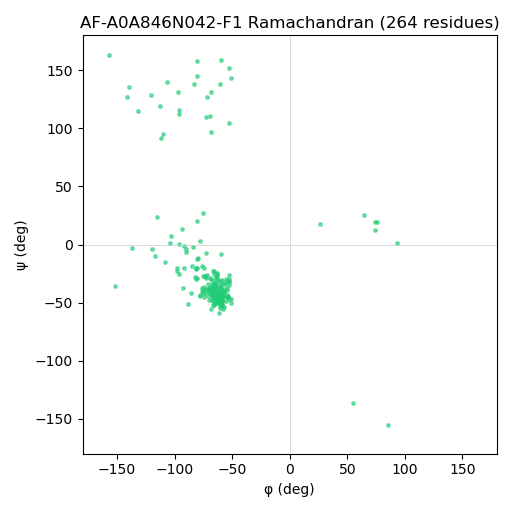THR A CA 1
ATOM 1138 C C . THR A 1 159 ? 7.581 -5.030 -6.140 1.00 52.38 159 THR A C 1
ATOM 1140 O O . THR A 1 159 ? 7.919 -6.104 -6.633 1.00 52.38 159 THR A O 1
ATOM 1143 N N . THR A 1 160 ? 8.325 -3.927 -6.264 1.00 43.72 160 THR A N 1
ATOM 1144 C CA . THR A 1 160 ? 9.586 -3.832 -7.016 1.00 43.72 160 THR A CA 1
ATOM 1145 C C . THR A 1 160 ? 10.729 -4.650 -6.439 1.00 43.72 160 THR A C 1
ATOM 1147 O O . THR A 1 160 ? 11.391 -5.352 -7.200 1.00 43.72 160 THR A O 1
ATOM 1150 N N . GLY A 1 161 ? 10.967 -4.639 -5.129 1.00 47.66 161 GLY A N 1
ATOM 1151 C CA . GLY A 1 161 ? 12.038 -5.476 -4.594 1.00 47.66 161 GLY A CA 1
ATOM 1152 C C . GLY A 1 161 ? 11.614 -6.935 -4.386 1.00 47.66 161 GLY A C 1
ATOM 1153 O O . GLY A 1 161 ? 12.485 -7.793 -4.402 1.00 47.66 161 GLY A O 1
ATOM 1154 N N . ILE A 1 162 ? 10.310 -7.253 -4.279 1.00 52.88 162 ILE A N 1
ATOM 1155 C CA . ILE A 1 162 ? 9.837 -8.656 -4.322 1.00 52.88 162 ILE A CA 1
ATOM 1156 C C . ILE A 1 162 ? 10.166 -9.254 -5.698 1.00 52.88 162 ILE A C 1
ATOM 1158 O O . ILE A 1 162 ? 10.687 -10.361 -5.788 1.00 52.88 162 ILE A O 1
ATOM 1162 N N . ALA A 1 163 ? 9.962 -8.483 -6.769 1.00 51.69 163 ALA A N 1
ATOM 1163 C CA . ALA A 1 163 ? 10.378 -8.853 -8.121 1.00 51.69 163 ALA A CA 1
ATOM 1164 C C . ALA A 1 163 ? 11.883 -9.073 -8.245 1.00 51.69 163 ALA A C 1
ATOM 1166 O O . ALA A 1 163 ? 12.320 -10.060 -8.825 1.00 51.69 163 ALA A O 1
ATOM 1167 N N . LEU A 1 164 ? 12.680 -8.164 -7.680 1.00 48.19 164 LEU A N 1
ATOM 1168 C CA . LEU A 1 164 ? 14.137 -8.263 -7.723 1.00 48.19 164 LEU A CA 1
ATOM 1169 C C . LEU A 1 164 ? 14.678 -9.416 -6.865 1.00 48.19 164 LEU A C 1
ATOM 1171 O O . LEU A 1 164 ? 15.726 -9.955 -7.199 1.00 48.19 164 LEU A O 1
ATOM 1175 N N . ALA A 1 165 ? 13.979 -9.800 -5.794 1.00 52.56 165 ALA A N 1
ATOM 1176 C CA . ALA A 1 165 ? 14.338 -10.925 -4.930 1.00 52.56 165 ALA A CA 1
ATOM 1177 C C . ALA A 1 165 ? 14.020 -12.288 -5.533 1.00 52.56 165 ALA A C 1
ATOM 1179 O O . ALA A 1 165 ? 14.772 -13.240 -5.342 1.00 52.56 165 ALA A O 1
ATOM 1180 N N . LEU A 1 166 ? 12.894 -12.374 -6.241 1.00 53.03 166 LEU A N 1
ATOM 1181 C CA . LEU A 1 166 ? 12.442 -13.598 -6.898 1.00 53.03 166 LEU A CA 1
ATOM 1182 C C . LEU A 1 166 ? 13.072 -13.772 -8.285 1.00 53.03 166 LEU A C 1
ATOM 1184 O O . LEU A 1 166 ? 13.124 -14.883 -8.806 1.00 53.03 166 LEU A O 1
ATOM 1188 N N . SER A 1 167 ? 13.592 -12.690 -8.865 1.00 52.12 167 SER A N 1
ATOM 1189 C CA . SER A 1 167 ? 14.401 -12.723 -10.077 1.00 52.12 167 SER A CA 1
ATOM 1190 C C . SER A 1 167 ? 15.747 -13.396 -9.790 1.00 52.12 167 SER A C 1
ATOM 1192 O O . SER A 1 167 ? 16.706 -12.757 -9.353 1.00 52.12 167 SER A O 1
ATOM 1194 N N . SER A 1 168 ? 15.837 -14.687 -10.098 1.00 47.44 168 SER A N 1
ATOM 1195 C CA . SER A 1 168 ? 17.078 -15.457 -10.126 1.00 47.44 168 SER A CA 1
ATOM 1196 C C . SER A 1 168 ? 18.118 -14.753 -11.001 1.00 47.44 168 SER A C 1
ATOM 1198 O O . SER A 1 168 ? 17.958 -14.752 -12.203 1.00 47.44 168 SER A O 1
ATOM 1200 N N . ASN A 1 169 ? 19.133 -14.103 -10.416 1.00 47.09 169 ASN A N 1
ATOM 1201 C CA . ASN A 1 169 ? 20.442 -13.656 -10.953 1.00 47.09 169 ASN A CA 1
ATOM 1202 C C . ASN A 1 169 ? 20.655 -13.342 -12.471 1.00 47.09 169 ASN A C 1
ATOM 1204 O O . ASN A 1 169 ? 21.799 -13.302 -12.919 1.00 47.09 169 ASN A O 1
ATOM 1208 N N . THR A 1 170 ? 19.617 -13.125 -13.282 1.00 46.91 170 THR A N 1
ATOM 1209 C CA . THR A 1 170 ? 19.657 -13.298 -14.749 1.00 46.91 170 THR A CA 1
ATOM 1210 C C . THR A 1 170 ? 18.959 -12.190 -15.526 1.00 46.91 170 THR A C 1
ATOM 1212 O O . THR A 1 170 ? 19.042 -12.201 -16.749 1.00 46.91 170 THR A O 1
ATOM 1215 N N . LEU A 1 171 ? 18.330 -11.200 -14.879 1.00 49.50 171 LEU A N 1
ATOM 1216 C CA . LEU A 1 171 ? 17.678 -10.113 -15.611 1.00 49.50 171 LEU A CA 1
ATOM 1217 C C . LEU A 1 171 ? 18.722 -9.163 -16.227 1.00 49.50 171 LEU A C 1
ATOM 1219 O O . LEU A 1 171 ? 19.348 -8.390 -15.496 1.00 49.50 171 LEU A O 1
ATOM 1223 N N . PRO A 1 172 ? 18.901 -9.147 -17.567 1.00 49.22 172 PRO A N 1
ATOM 1224 C CA . PRO A 1 172 ? 19.931 -8.335 -18.214 1.00 49.22 172 PRO A CA 1
ATOM 1225 C C . PRO A 1 172 ? 19.500 -6.867 -18.348 1.00 49.22 172 PRO A C 1
ATOM 1227 O O . PRO A 1 172 ? 20.307 -6.013 -18.712 1.00 49.22 172 PRO A O 1
ATOM 1230 N N . SER A 1 173 ? 18.218 -6.553 -18.097 1.00 62.44 173 SER A N 1
ATOM 1231 C CA . SER A 1 173 ? 17.652 -5.224 -18.331 1.00 62.44 173 SER A CA 1
ATOM 1232 C C . SER A 1 173 ? 16.693 -4.772 -17.227 1.00 62.44 173 SER A C 1
ATOM 1234 O O . SER A 1 173 ? 15.780 -5.487 -16.819 1.00 62.44 173 SER A O 1
ATOM 1236 N N . ARG A 1 174 ? 16.853 -3.513 -16.807 1.00 64.94 174 ARG A N 1
ATOM 1237 C CA . ARG A 1 174 ? 16.000 -2.820 -15.827 1.00 64.94 174 ARG A CA 1
ATOM 1238 C C . ARG A 1 174 ? 14.502 -2.871 -16.177 1.00 64.94 174 ARG A C 1
ATOM 1240 O O . ARG A 1 174 ? 13.670 -2.943 -15.282 1.00 64.94 174 ARG A O 1
ATOM 1247 N N . LYS A 1 175 ? 14.167 -2.891 -17.473 1.00 70.94 175 LYS A N 1
ATOM 1248 C CA . LYS A 1 175 ? 12.783 -2.956 -17.973 1.00 70.94 175 LYS A CA 1
ATOM 1249 C C . LYS A 1 175 ? 12.094 -4.283 -17.645 1.00 70.94 175 LYS A C 1
ATOM 1251 O O . LYS A 1 175 ? 10.906 -4.279 -17.347 1.00 70.94 175 LYS A O 1
ATOM 1256 N N . ALA A 1 176 ? 12.826 -5.396 -17.684 1.00 70.69 176 ALA A N 1
ATOM 1257 C CA . ALA A 1 176 ? 12.277 -6.714 -17.371 1.00 70.69 176 ALA A CA 1
ATOM 1258 C C . ALA A 1 176 ? 11.999 -6.866 -15.865 1.00 70.69 176 ALA A C 1
ATOM 1260 O O . ALA A 1 176 ? 10.946 -7.366 -15.481 1.00 70.69 176 ALA A O 1
ATOM 1261 N N . SER A 1 177 ? 12.875 -6.331 -15.006 1.00 70.38 177 SER A N 1
ATOM 1262 C CA . SER A 1 177 ? 12.642 -6.304 -13.553 1.00 70.38 177 SER A CA 1
ATOM 1263 C C . SER A 1 177 ? 11.451 -5.426 -13.173 1.00 70.38 177 SER A C 1
ATOM 1265 O O . SER A 1 177 ? 10.651 -5.796 -12.316 1.00 70.38 177 SER A O 1
ATOM 1267 N N . GLU A 1 178 ? 11.314 -4.269 -13.827 1.00 72.00 178 GLU A N 1
ATOM 1268 C CA . GLU A 1 178 ? 10.160 -3.383 -13.653 1.00 72.00 178 GLU A CA 1
ATOM 1269 C C . GLU A 1 178 ? 8.866 -4.051 -14.149 1.00 72.00 178 GLU A C 1
ATOM 1271 O O . GLU A 1 178 ? 7.844 -3.964 -13.472 1.00 72.00 178 GLU A O 1
ATOM 1276 N N . ALA A 1 179 ? 8.904 -4.790 -15.264 1.00 79.75 179 ALA A N 1
ATOM 1277 C CA . ALA A 1 179 ? 7.766 -5.583 -15.725 1.00 79.75 179 ALA A CA 1
ATOM 1278 C C . ALA A 1 179 ? 7.359 -6.637 -14.687 1.00 79.75 179 ALA A C 1
ATOM 1280 O O . ALA A 1 179 ? 6.217 -6.632 -14.229 1.00 79.75 179 ALA A O 1
ATOM 1281 N N . LEU A 1 180 ? 8.295 -7.486 -14.251 1.00 80.31 180 LEU A N 1
ATOM 1282 C CA . LEU A 1 180 ? 8.040 -8.521 -13.247 1.00 80.31 180 LEU A CA 1
ATOM 1283 C C . LEU A 1 180 ? 7.429 -7.933 -11.964 1.00 80.31 180 LEU A C 1
ATOM 1285 O O . LEU A 1 180 ? 6.490 -8.501 -11.410 1.00 80.31 180 LEU A O 1
ATOM 1289 N N . ALA A 1 181 ? 7.898 -6.760 -11.533 1.00 77.75 181 ALA A N 1
ATOM 1290 C CA . ALA A 1 181 ? 7.376 -6.063 -10.362 1.00 77.75 181 ALA A CA 1
ATOM 1291 C C . ALA A 1 181 ? 5.902 -5.693 -10.473 1.00 77.75 181 ALA A C 1
ATOM 1293 O O . ALA A 1 181 ? 5.152 -5.882 -9.515 1.00 77.75 181 ALA A O 1
ATOM 1294 N N . TRP A 1 182 ? 5.472 -5.184 -11.626 1.00 81.94 182 TRP A N 1
ATOM 1295 C CA . TRP A 1 182 ? 4.071 -4.833 -11.841 1.00 81.94 182 TRP A CA 1
ATOM 1296 C C . TRP A 1 182 ? 3.176 -6.068 -11.955 1.00 81.94 182 TRP A C 1
ATOM 1298 O O . TRP A 1 182 ? 2.060 -6.055 -11.443 1.00 81.94 182 TRP A O 1
ATOM 1308 N N . PHE A 1 183 ? 3.670 -7.167 -12.528 1.00 84.44 183 PHE A N 1
ATOM 1309 C CA . PHE A 1 183 ? 2.925 -8.431 -12.551 1.00 84.44 183 PHE A CA 1
ATOM 1310 C C . PHE A 1 183 ? 2.798 -9.063 -11.159 1.00 84.44 183 PHE A C 1
ATOM 1312 O O . PHE A 1 183 ? 1.718 -9.518 -10.784 1.00 84.44 183 PHE A O 1
ATOM 1319 N N . ILE A 1 184 ? 3.858 -9.020 -10.348 1.00 82.94 184 ILE A N 1
ATOM 1320 C CA . ILE A 1 184 ? 3.787 -9.412 -8.934 1.00 82.94 184 ILE A CA 1
ATOM 1321 C C . ILE A 1 184 ? 2.852 -8.475 -8.162 1.00 82.94 184 ILE A C 1
ATOM 1323 O O . ILE A 1 184 ? 2.102 -8.938 -7.308 1.00 82.94 184 ILE A O 1
ATOM 1327 N N . ALA A 1 185 ? 2.834 -7.178 -8.483 1.00 82.19 185 ALA A N 1
ATOM 1328 C CA . ALA A 1 185 ? 1.901 -6.230 -7.882 1.00 82.19 185 ALA A CA 1
ATOM 1329 C C . ALA A 1 185 ? 0.441 -6.607 -8.141 1.00 82.19 185 ALA A C 1
ATOM 1331 O O . ALA A 1 185 ? -0.361 -6.532 -7.212 1.00 82.19 185 ALA A O 1
ATOM 1332 N N . ILE A 1 186 ? 0.102 -7.061 -9.354 1.00 86.94 186 ILE A N 1
ATOM 1333 C CA . ILE A 1 186 ? -1.240 -7.582 -9.650 1.00 86.94 186 ILE A CA 1
ATOM 1334 C C . ILE A 1 186 ? -1.545 -8.776 -8.749 1.00 86.94 186 ILE A C 1
ATOM 1336 O O . ILE A 1 186 ? -2.593 -8.799 -8.115 1.00 86.94 186 ILE A O 1
ATOM 1340 N N . ALA A 1 187 ? -0.634 -9.748 -8.650 1.00 87.00 187 ALA A N 1
ATOM 1341 C CA . ALA A 1 187 ? -0.851 -10.922 -7.807 1.00 87.00 187 ALA A CA 1
ATOM 1342 C C . ALA A 1 187 ? -1.067 -10.534 -6.334 1.00 87.00 187 ALA A C 1
ATOM 1344 O O . ALA A 1 187 ? -2.035 -10.974 -5.722 1.00 87.00 187 ALA A O 1
ATOM 1345 N N . VAL A 1 188 ? -0.221 -9.655 -5.786 1.00 84.69 188 VAL A N 1
ATOM 1346 C CA . VAL A 1 188 ? -0.321 -9.146 -4.407 1.00 84.69 188 VAL A CA 1
ATOM 1347 C C . VAL A 1 188 ? -1.639 -8.424 -4.156 1.00 84.69 188 VAL A C 1
ATOM 1349 O O . VAL A 1 188 ? -2.311 -8.698 -3.165 1.00 84.69 188 VAL A O 1
ATOM 1352 N N . THR A 1 189 ? -2.020 -7.509 -5.044 1.00 88.25 189 THR A N 1
ATOM 1353 C CA . THR A 1 189 ? -3.220 -6.683 -4.868 1.00 88.25 189 THR A CA 1
ATOM 1354 C C . THR A 1 189 ? -4.500 -7.474 -5.099 1.00 88.25 189 THR A C 1
ATOM 1356 O O . THR A 1 189 ? -5.421 -7.359 -4.298 1.00 88.25 189 THR A O 1
ATOM 1359 N N . ALA A 1 190 ? -4.550 -8.333 -6.120 1.00 90.94 190 ALA A N 1
ATOM 1360 C CA . ALA A 1 190 ? -5.713 -9.164 -6.414 1.00 90.94 190 ALA A CA 1
ATOM 1361 C C . ALA A 1 190 ? -5.927 -10.242 -5.344 1.00 90.94 190 ALA A C 1
ATOM 1363 O O . ALA A 1 190 ? -6.996 -10.298 -4.740 1.00 90.94 190 ALA A O 1
ATOM 1364 N N . ILE A 1 191 ? -4.910 -11.070 -5.071 1.00 89.06 191 ILE A N 1
ATOM 1365 C CA . ILE A 1 191 ? -5.015 -12.140 -4.067 1.00 89.06 191 ILE A CA 1
ATOM 1366 C C . ILE A 1 191 ? -5.224 -11.521 -2.684 1.00 89.06 191 ILE A C 1
ATOM 1368 O O . ILE A 1 191 ? -6.086 -11.973 -1.940 1.00 89.06 191 ILE A O 1
ATOM 1372 N N . GLY A 1 192 ? -4.489 -10.458 -2.351 1.00 86.69 192 GLY A N 1
ATOM 1373 C CA . GLY A 1 192 ? -4.627 -9.766 -1.075 1.00 86.69 192 GLY A CA 1
ATOM 1374 C C . GLY A 1 192 ? -6.013 -9.148 -0.869 1.00 86.69 192 GLY A C 1
ATOM 1375 O O . GLY A 1 192 ? -6.579 -9.301 0.210 1.00 86.69 192 GLY A O 1
ATOM 1376 N N . ALA A 1 193 ? -6.598 -8.516 -1.894 1.00 89.44 193 ALA A N 1
ATOM 1377 C CA . ALA A 1 193 ? -7.962 -7.992 -1.821 1.00 89.44 193 ALA A CA 1
ATOM 1378 C C . ALA A 1 193 ? -9.002 -9.115 -1.670 1.00 89.44 193 ALA A C 1
ATOM 1380 O O . ALA A 1 193 ? -9.901 -9.005 -0.840 1.00 89.44 193 ALA A O 1
ATOM 1381 N N . VAL A 1 194 ? -8.856 -10.221 -2.409 1.00 93.06 194 VAL A N 1
ATOM 1382 C CA . VAL A 1 194 ? -9.741 -11.391 -2.271 1.00 93.06 194 VAL A CA 1
ATOM 1383 C C . VAL A 1 194 ? -9.637 -11.990 -0.869 1.00 93.06 194 VAL A C 1
ATOM 1385 O O . VAL A 1 194 ? -10.659 -12.215 -0.228 1.00 93.06 194 VAL A O 1
ATOM 1388 N N . LEU A 1 195 ? -8.421 -12.200 -0.356 1.00 89.00 195 LEU A N 1
ATOM 1389 C CA . LEU A 1 195 ? -8.214 -12.705 1.002 1.00 89.00 195 LEU A CA 1
ATOM 1390 C C . LEU A 1 195 ? -8.800 -11.755 2.050 1.00 89.00 195 LEU A C 1
ATOM 1392 O O . LEU A 1 195 ? -9.431 -12.223 2.988 1.00 89.00 195 LEU A O 1
ATOM 1396 N N . ALA A 1 196 ? -8.655 -10.439 1.880 1.00 89.31 196 ALA A N 1
ATOM 1397 C CA . ALA A 1 196 ? -9.238 -9.445 2.779 1.00 89.31 196 ALA A CA 1
ATOM 1398 C C . ALA A 1 196 ? -10.776 -9.528 2.829 1.00 89.31 196 ALA A C 1
ATOM 1400 O O . ALA A 1 196 ? -11.371 -9.450 3.906 1.00 89.31 196 ALA A O 1
ATOM 1401 N N . VAL A 1 197 ? -11.421 -9.737 1.679 1.00 92.75 197 VAL A N 1
ATOM 1402 C CA . VAL A 1 197 ? -12.872 -9.950 1.593 1.00 92.75 197 VAL A CA 1
ATOM 1403 C C . VAL A 1 197 ? -13.270 -11.259 2.277 1.00 92.75 197 VAL A C 1
ATOM 1405 O O . VAL A 1 197 ? -14.132 -11.253 3.151 1.00 92.75 197 VAL A O 1
ATOM 1408 N N . VAL A 1 198 ? -12.616 -12.371 1.925 1.00 92.00 198 VAL A N 1
ATOM 1409 C CA . VAL A 1 198 ? -12.945 -13.712 2.442 1.00 92.00 198 VAL A CA 1
ATOM 1410 C C . VAL A 1 198 ? -12.731 -13.797 3.952 1.00 92.00 198 VAL A C 1
ATOM 1412 O O . VAL A 1 198 ? -13.593 -14.279 4.678 1.00 92.00 198 VAL A O 1
ATOM 1415 N N . MET A 1 199 ? -11.600 -13.298 4.442 1.00 87.94 199 MET A N 1
ATOM 1416 C CA . MET A 1 199 ? -11.252 -13.351 5.860 1.00 87.94 199 MET A CA 1
ATOM 1417 C C . MET A 1 199 ? -12.059 -12.370 6.712 1.00 87.94 199 MET A C 1
ATOM 1419 O O . MET A 1 199 ? -12.261 -12.614 7.897 1.00 87.94 199 MET A O 1
ATOM 1423 N N . GLY A 1 200 ? -12.526 -11.269 6.122 1.00 86.31 200 GLY A N 1
ATOM 1424 C CA . GLY A 1 200 ? -13.370 -10.297 6.808 1.00 86.31 200 GLY A CA 1
ATOM 1425 C C . GLY A 1 200 ? -14.869 -10.577 6.703 1.00 86.31 200 GLY A C 1
ATOM 1426 O O . GLY A 1 200 ? -15.634 -9.820 7.284 1.00 86.31 200 GLY A O 1
ATOM 1427 N N . TRP A 1 201 ? -15.312 -11.603 5.966 1.00 85.94 201 TRP A N 1
ATOM 1428 C CA . TRP A 1 201 ? -16.705 -11.741 5.501 1.00 85.94 201 TRP A CA 1
ATOM 1429 C C . TRP A 1 201 ? -17.775 -11.628 6.602 1.00 85.94 201 TRP A C 1
ATOM 1431 O O . TRP A 1 201 ? -18.829 -11.050 6.363 1.00 85.94 201 TRP A O 1
ATOM 1441 N N . ASN A 1 202 ? -17.483 -12.117 7.812 1.00 83.81 202 ASN A N 1
ATOM 1442 C CA . ASN A 1 202 ? -18.360 -12.032 8.990 1.00 83.81 202 ASN A CA 1
ATOM 1443 C C . ASN A 1 202 ? -17.761 -11.181 10.126 1.00 83.81 202 ASN A C 1
ATOM 1445 O O . ASN A 1 202 ? -18.074 -11.394 11.294 1.00 83.81 202 ASN A O 1
ATOM 1449 N N . ALA A 1 203 ? -16.850 -10.257 9.817 1.00 84.38 203 ALA A N 1
ATOM 1450 C CA . ALA A 1 203 ? -16.281 -9.381 10.832 1.00 84.38 203 ALA A CA 1
ATOM 1451 C C . ALA A 1 203 ? -17.322 -8.347 11.291 1.00 84.38 203 ALA A C 1
ATOM 1453 O O . ALA A 1 203 ? -17.913 -7.627 10.485 1.00 84.38 203 ALA A O 1
ATOM 1454 N N . GLU A 1 204 ? -17.531 -8.263 12.601 1.00 84.19 204 GLU A N 1
ATOM 1455 C CA . GLU A 1 204 ? -18.421 -7.280 13.216 1.00 84.19 204 GLU A CA 1
ATOM 1456 C C . GLU A 1 204 ? -17.734 -5.909 13.354 1.00 84.19 204 GLU A C 1
ATOM 1458 O O . GLU A 1 204 ? -16.506 -5.798 13.359 1.00 84.19 204 GLU A O 1
ATOM 1463 N N . GLY A 1 205 ? -18.527 -4.838 13.464 1.00 81.75 205 GLY A N 1
ATOM 1464 C CA . GLY A 1 205 ? -18.004 -3.478 13.663 1.00 81.75 205 GLY A CA 1
ATOM 1465 C C . GLY A 1 205 ? -17.402 -2.824 12.411 1.00 81.75 205 GLY A C 1
ATOM 1466 O O . GLY A 1 205 ? -16.631 -1.869 12.524 1.00 81.75 205 GLY A O 1
ATOM 1467 N N . LEU A 1 206 ? -17.738 -3.325 11.219 1.00 86.19 206 LEU A N 1
ATOM 1468 C CA . LEU A 1 206 ? -17.323 -2.732 9.949 1.00 86.19 206 LEU A CA 1
ATOM 1469 C C . LEU A 1 206 ? -18.205 -1.527 9.554 1.00 86.19 206 LEU A C 1
ATOM 1471 O O . LEU A 1 206 ? -19.420 -1.553 9.770 1.00 86.19 206 LEU A O 1
ATOM 1475 N N . PRO A 1 207 ? -17.641 -0.485 8.910 1.00 83.81 207 PRO A N 1
ATOM 1476 C CA . PRO A 1 207 ? -18.415 0.622 8.352 1.00 83.81 207 PRO A CA 1
ATOM 1477 C C . PRO A 1 207 ? -19.429 0.176 7.303 1.00 83.81 207 PRO A C 1
ATOM 1479 O O . PRO A 1 207 ? -19.229 -0.828 6.611 1.00 83.81 207 PRO A O 1
ATOM 1482 N N . LYS A 1 208 ? -20.447 1.016 7.076 1.00 84.31 208 LYS A N 1
ATOM 1483 C CA . LYS A 1 208 ? -21.377 0.865 5.946 1.00 84.31 208 LYS A CA 1
ATOM 1484 C C . LYS A 1 208 ? -20.602 0.708 4.628 1.00 84.31 208 LYS A C 1
ATOM 1486 O O . LYS A 1 208 ? -19.582 1.366 4.420 1.00 84.31 208 LYS A O 1
ATOM 1491 N N . TYR A 1 209 ? -21.125 -0.135 3.736 1.00 86.00 209 TYR A N 1
ATOM 1492 C CA . TYR A 1 209 ? -20.525 -0.469 2.435 1.00 86.00 209 TYR A CA 1
ATOM 1493 C C . TYR A 1 209 ? -19.175 -1.208 2.506 1.00 86.00 209 TYR A C 1
ATOM 1495 O O . TYR A 1 209 ? -18.386 -1.132 1.561 1.00 86.00 209 TYR A O 1
ATOM 1503 N N . SER A 1 210 ? -18.905 -1.926 3.599 1.00 89.75 210 SER A N 1
ATOM 1504 C CA . SER A 1 210 ? -17.755 -2.832 3.686 1.00 89.75 210 SER A CA 1
ATOM 1505 C C . SER A 1 210 ? -18.177 -4.272 3.392 1.00 89.75 210 SER A C 1
ATOM 1507 O O . SER A 1 210 ? -19.146 -4.761 3.964 1.00 89.75 210 SER A O 1
ATOM 1509 N N . TYR A 1 211 ? -17.440 -4.945 2.512 1.00 90.31 211 TYR A N 1
ATOM 1510 C CA . TYR A 1 211 ? -17.559 -6.373 2.225 1.00 90.31 211 TYR A CA 1
ATOM 1511 C C . TYR A 1 211 ? -16.311 -7.057 2.775 1.00 90.31 211 TYR A C 1
ATOM 1513 O O . TYR A 1 211 ? -15.242 -7.037 2.165 1.00 90.31 211 TYR A O 1
ATOM 1521 N N . GLY A 1 212 ? -16.424 -7.572 3.995 1.00 90.25 212 GLY A N 1
ATOM 1522 C CA . GLY A 1 212 ? -15.267 -7.926 4.803 1.00 90.25 212 GLY A CA 1
ATOM 1523 C C . GLY A 1 212 ? -14.298 -6.761 4.987 1.00 90.25 212 GLY A C 1
ATOM 1524 O O . GLY A 1 212 ? -14.718 -5.627 5.216 1.00 90.25 212 GLY A O 1
ATOM 1525 N N . PHE A 1 213 ? -12.995 -7.003 4.857 1.00 90.06 213 PHE A N 1
ATOM 1526 C CA . PHE A 1 213 ? -11.984 -5.950 5.009 1.00 90.06 213 PHE A CA 1
ATOM 1527 C C . PHE A 1 213 ? -11.804 -5.067 3.760 1.00 90.06 213 PHE A C 1
ATOM 1529 O O . PHE A 1 213 ? -10.782 -4.398 3.604 1.00 90.06 213 PHE A O 1
ATOM 1536 N N . PHE A 1 214 ? -12.791 -5.040 2.866 1.00 93.38 214 PHE A N 1
ATOM 1537 C CA . PHE A 1 214 ? -12.835 -4.160 1.704 1.00 93.38 214 PHE A CA 1
ATOM 1538 C C . PHE A 1 214 ? -13.960 -3.135 1.851 1.00 93.38 214 PHE A C 1
ATOM 1540 O O . PHE A 1 214 ? -15.132 -3.501 1.899 1.00 93.38 214 PHE A O 1
ATOM 1547 N N . ASN A 1 215 ? -13.623 -1.844 1.873 1.00 92.88 215 ASN A N 1
ATOM 1548 C CA . ASN A 1 215 ? -14.605 -0.766 1.888 1.00 92.88 215 ASN A CA 1
ATOM 1549 C C . ASN A 1 215 ? -14.857 -0.217 0.475 1.00 92.88 215 ASN A C 1
ATOM 1551 O O . ASN A 1 215 ? -13.975 0.390 -0.138 1.00 92.88 215 ASN A O 1
ATOM 1555 N N . LEU A 1 216 ? -16.085 -0.386 -0.024 1.00 91.38 216 LEU A N 1
ATOM 1556 C CA . LEU A 1 216 ? -16.463 0.004 -1.384 1.00 91.38 216 LEU A CA 1
ATOM 1557 C C . LEU A 1 216 ? -16.442 1.526 -1.588 1.00 91.38 216 LEU A C 1
ATOM 1559 O O . LEU A 1 216 ? -16.058 1.988 -2.660 1.00 91.38 216 LEU A O 1
ATOM 1563 N N . LEU A 1 217 ? -16.824 2.313 -0.576 1.00 88.94 217 LEU A N 1
ATOM 1564 C CA . LEU A 1 217 ? -16.802 3.778 -0.664 1.00 88.94 217 LEU A CA 1
ATOM 1565 C C . LEU A 1 217 ? -15.375 4.324 -0.693 1.00 88.94 217 LEU A C 1
ATOM 1567 O O . LEU A 1 217 ? -15.042 5.139 -1.553 1.00 88.94 217 LEU A O 1
ATOM 1571 N N . GLY A 1 218 ? -14.525 3.845 0.217 1.00 88.50 218 GLY A N 1
ATOM 1572 C CA . GLY A 1 218 ? -13.105 4.178 0.254 1.00 88.50 218 GLY A CA 1
ATOM 1573 C C . GLY A 1 218 ? -12.441 3.851 -1.078 1.00 88.50 218 GLY A C 1
ATOM 1574 O O . GLY A 1 218 ? -11.760 4.700 -1.645 1.00 88.50 218 GLY A O 1
ATOM 1575 N N . PHE A 1 219 ? -12.730 2.673 -1.635 1.00 92.94 219 PHE A N 1
ATOM 1576 C CA . PHE A 1 219 ? -12.289 2.302 -2.976 1.00 92.94 219 PHE A CA 1
ATOM 1577 C C . PHE A 1 219 ? -12.810 3.254 -4.062 1.00 92.94 219 PHE A C 1
ATOM 1579 O O . PHE A 1 219 ? -12.021 3.764 -4.855 1.00 92.94 219 PHE A O 1
ATOM 1586 N N . GLY A 1 220 ? -14.115 3.534 -4.078 1.00 91.62 220 GLY A N 1
ATOM 1587 C CA . GLY A 1 220 ? -14.755 4.375 -5.090 1.00 91.62 220 GLY A CA 1
ATOM 1588 C C . GLY A 1 220 ? -14.263 5.825 -5.108 1.00 91.62 220 GLY A C 1
ATOM 1589 O O . GLY A 1 220 ? -14.281 6.452 -6.162 1.00 91.62 220 GLY A O 1
ATOM 1590 N N . ILE A 1 221 ? -13.785 6.351 -3.978 1.00 91.06 221 ILE A N 1
ATOM 1591 C CA . ILE A 1 221 ? -13.200 7.699 -3.894 1.00 91.06 221 ILE A CA 1
ATOM 1592 C C . ILE A 1 221 ? -11.701 7.662 -4.203 1.00 91.06 221 ILE A C 1
ATOM 1594 O O . ILE A 1 221 ? -11.204 8.425 -5.030 1.00 91.06 221 ILE A O 1
ATOM 1598 N N . VAL A 1 222 ? -10.963 6.778 -3.533 1.00 93.31 222 VAL A N 1
ATOM 1599 C CA . VAL A 1 222 ? -9.498 6.783 -3.565 1.00 93.31 222 VAL A CA 1
ATOM 1600 C C . VAL A 1 222 ? -8.964 6.241 -4.883 1.00 93.31 222 VAL A C 1
ATOM 1602 O O . VAL A 1 222 ? -8.041 6.830 -5.444 1.00 93.31 222 VAL A O 1
ATOM 1605 N N . ALA A 1 223 ? -9.499 5.122 -5.377 1.00 92.44 223 ALA A N 1
ATOM 1606 C CA . ALA A 1 223 ? -8.923 4.435 -6.528 1.00 92.44 223 ALA A CA 1
ATOM 1607 C C . ALA A 1 223 ? -8.946 5.295 -7.807 1.00 92.44 223 ALA A C 1
ATOM 1609 O O . ALA A 1 223 ? -7.896 5.391 -8.446 1.00 92.44 223 ALA A O 1
ATOM 1610 N N . PRO A 1 224 ? -10.050 5.987 -8.169 1.00 93.75 224 PRO A N 1
ATOM 1611 C CA . PRO A 1 224 ? -10.069 6.843 -9.355 1.00 93.75 224 PRO A CA 1
ATOM 1612 C C . PRO A 1 224 ? -9.105 8.024 -9.246 1.00 93.75 224 PRO A C 1
ATOM 1614 O O . PRO A 1 224 ? -8.383 8.322 -10.197 1.00 93.75 224 PRO A O 1
ATOM 1617 N N . VAL A 1 225 ? -9.051 8.671 -8.078 1.00 94.19 225 VAL A N 1
ATOM 1618 C CA . VAL A 1 225 ? -8.171 9.825 -7.849 1.00 94.19 225 VAL A CA 1
ATOM 1619 C C . VAL A 1 225 ? -6.713 9.405 -7.892 1.00 94.19 225 VAL A C 1
ATOM 1621 O O . VAL A 1 225 ? -5.928 10.012 -8.612 1.00 94.19 225 VAL A O 1
ATOM 1624 N N . MET A 1 226 ? -6.360 8.336 -7.180 1.00 92.81 226 MET A N 1
ATOM 1625 C CA . MET A 1 226 ? -5.006 7.792 -7.172 1.00 92.81 226 MET A CA 1
ATOM 1626 C C . MET A 1 226 ? -4.569 7.360 -8.572 1.00 92.81 226 MET A C 1
ATOM 1628 O O . MET A 1 226 ? -3.432 7.612 -8.969 1.00 92.81 226 MET A O 1
ATOM 1632 N N . PHE A 1 227 ? -5.458 6.720 -9.333 1.00 91.62 227 PHE A N 1
ATOM 1633 C CA . PHE A 1 227 ? -5.175 6.322 -10.705 1.00 91.62 227 PHE A CA 1
ATOM 1634 C C . PHE A 1 227 ? -4.916 7.540 -11.600 1.00 91.62 227 PHE A C 1
ATOM 1636 O O . PHE A 1 227 ? -3.888 7.597 -12.276 1.00 91.62 227 PHE A O 1
ATOM 1643 N N . ALA A 1 228 ? -5.805 8.536 -11.559 1.00 92.75 228 ALA A N 1
ATOM 1644 C CA . ALA A 1 228 ? -5.688 9.750 -12.358 1.00 92.75 228 ALA A CA 1
ATOM 1645 C C . ALA A 1 228 ? -4.414 10.538 -12.020 1.00 92.75 228 ALA A C 1
ATOM 1647 O O . ALA A 1 228 ? -3.639 10.876 -12.917 1.00 92.75 228 ALA A O 1
ATOM 1648 N N . THR A 1 229 ? -4.143 10.783 -10.734 1.00 92.00 229 THR A N 1
ATOM 1649 C CA . THR A 1 229 ? -2.941 11.523 -10.330 1.00 92.00 229 THR A CA 1
ATOM 1650 C C . THR A 1 229 ? -1.670 10.740 -10.616 1.00 92.00 229 THR A C 1
ATOM 1652 O O . THR A 1 229 ? -0.678 11.349 -11.006 1.00 92.00 229 THR A O 1
ATOM 1655 N N . SER A 1 230 ? -1.687 9.407 -10.508 1.00 89.00 230 SER A N 1
ATOM 1656 C CA . SER A 1 230 ? -0.536 8.573 -10.863 1.00 89.00 230 SER A CA 1
ATOM 1657 C C . SER A 1 230 ? -0.235 8.587 -12.358 1.00 89.00 230 SER A C 1
ATOM 1659 O O . SER A 1 230 ? 0.932 8.706 -12.735 1.00 89.00 230 SER A O 1
ATOM 1661 N N . ALA A 1 231 ? -1.261 8.533 -13.210 1.00 87.38 231 ALA A N 1
ATOM 1662 C CA . ALA A 1 231 ? -1.095 8.626 -14.657 1.00 87.38 231 ALA A CA 1
ATOM 1663 C C . ALA A 1 231 ? -0.495 9.979 -15.073 1.00 87.38 231 ALA A C 1
ATOM 1665 O O . ALA A 1 231 ? 0.474 10.022 -15.832 1.00 87.38 231 ALA A O 1
ATOM 1666 N N . VAL A 1 232 ? -1.015 11.079 -14.516 1.00 89.06 232 VAL A N 1
ATOM 1667 C CA . VAL A 1 232 ? -0.492 12.434 -14.756 1.00 89.06 232 VAL A CA 1
ATOM 1668 C C . VAL A 1 232 ? 0.950 12.552 -14.254 1.00 89.06 232 VAL A C 1
ATOM 1670 O O . VAL A 1 232 ? 1.839 12.981 -14.985 1.00 89.06 232 VAL A O 1
ATOM 1673 N N . ALA A 1 233 ? 1.212 12.108 -13.028 1.00 87.06 233 ALA A N 1
ATOM 1674 C CA . ALA A 1 233 ? 2.533 12.124 -12.410 1.00 87.06 233 ALA A CA 1
ATOM 1675 C C . ALA A 1 233 ? 3.588 11.342 -13.207 1.00 87.06 233 ALA A C 1
ATOM 1677 O O . ALA A 1 233 ? 4.715 11.810 -13.366 1.00 87.06 233 ALA A O 1
ATOM 1678 N N . ALA A 1 234 ? 3.228 10.174 -13.745 1.00 83.19 234 ALA A N 1
ATOM 1679 C CA . ALA A 1 234 ? 4.131 9.357 -14.549 1.00 83.19 234 ALA A CA 1
ATOM 1680 C C . ALA A 1 234 ? 4.613 10.085 -15.816 1.00 83.19 234 ALA A C 1
ATOM 1682 O O . ALA A 1 234 ? 5.753 9.882 -16.236 1.00 83.19 234 ALA A O 1
ATOM 1683 N N . HIS A 1 235 ? 3.794 10.975 -16.387 1.00 83.25 235 HIS A N 1
ATOM 1684 C CA . HIS A 1 235 ? 4.172 11.778 -17.550 1.00 83.25 235 HIS A CA 1
ATOM 1685 C C . HIS A 1 235 ? 5.291 12.783 -17.230 1.00 83.25 235 HIS A C 1
ATOM 1687 O O . HIS A 1 235 ? 6.227 12.953 -18.009 1.00 83.25 235 HIS A O 1
ATOM 1693 N N . TYR A 1 236 ? 5.253 13.392 -16.042 1.00 84.50 236 TYR A N 1
ATOM 1694 C CA . TYR A 1 236 ? 6.252 14.372 -15.600 1.00 84.50 236 TYR A CA 1
ATOM 1695 C C . TYR A 1 236 ? 7.508 13.747 -14.984 1.00 84.50 236 TYR A C 1
ATOM 1697 O O . TYR A 1 236 ? 8.451 14.461 -14.639 1.00 84.50 236 TYR A O 1
ATOM 1705 N N . ARG A 1 237 ? 7.566 12.415 -14.868 1.00 78.50 237 ARG A N 1
ATOM 1706 C CA . ARG A 1 237 ? 8.653 11.698 -14.190 1.00 78.50 237 ARG A CA 1
ATOM 1707 C C . ARG A 1 237 ? 10.045 12.007 -14.751 1.00 78.50 237 ARG A C 1
ATOM 1709 O O . ARG A 1 237 ? 11.001 12.044 -13.985 1.00 78.50 237 ARG A O 1
ATOM 1716 N N . TYR A 1 238 ? 10.177 12.244 -16.057 1.00 7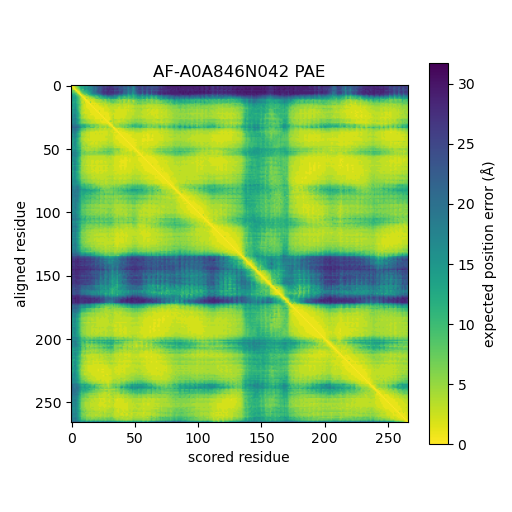4.75 238 TYR A N 1
ATOM 1717 C CA . TYR A 1 238 ? 11.473 12.560 -16.678 1.00 74.75 238 TYR A CA 1
ATOM 1718 C C . TYR A 1 238 ? 11.968 13.983 -16.384 1.00 74.75 238 TYR A C 1
ATOM 1720 O O . TYR A 1 238 ? 13.163 14.242 -16.497 1.00 74.75 238 TYR A O 1
ATOM 1728 N N . GLY A 1 239 ? 11.071 14.892 -15.991 1.00 77.38 239 GLY A N 1
ATOM 1729 C CA . GLY A 1 239 ? 11.405 16.278 -15.657 1.00 77.38 239 GLY A CA 1
ATOM 1730 C C . GLY A 1 239 ? 11.762 16.502 -14.187 1.00 77.38 239 GLY A C 1
ATOM 1731 O O . GLY A 1 239 ? 12.170 17.604 -13.828 1.00 77.38 239 GLY A O 1
ATOM 1732 N N . VAL A 1 240 ? 11.614 15.488 -13.324 1.00 80.31 240 VAL A N 1
ATOM 1733 C CA . VAL A 1 240 ? 11.789 15.632 -11.873 1.00 80.31 240 VAL A CA 1
ATOM 1734 C C . VAL A 1 240 ? 12.891 14.710 -11.358 1.00 80.31 240 VAL A C 1
ATOM 1736 O O . VAL A 1 240 ? 12.879 13.501 -11.579 1.00 80.31 240 VAL A O 1
ATOM 1739 N N . ASP A 1 241 ? 13.839 15.276 -10.610 1.00 81.12 241 ASP A N 1
ATOM 1740 C CA . ASP A 1 241 ? 14.868 14.489 -9.932 1.00 81.12 241 ASP A CA 1
ATOM 1741 C C . ASP A 1 241 ? 14.238 13.672 -8.794 1.00 81.12 241 ASP A C 1
ATOM 1743 O O . ASP A 1 241 ? 13.826 14.212 -7.761 1.00 81.12 241 ASP A O 1
ATOM 1747 N N . ALA A 1 242 ? 14.200 12.350 -8.973 1.00 73.31 242 ALA A N 1
ATOM 1748 C CA . ALA A 1 242 ? 13.659 11.410 -7.999 1.00 73.31 242 ALA A CA 1
ATOM 1749 C C . ALA A 1 242 ? 14.274 11.584 -6.599 1.00 73.31 242 ALA A C 1
ATOM 1751 O O . ALA A 1 242 ? 13.588 11.357 -5.605 1.00 73.31 242 ALA A O 1
ATOM 1752 N N . LYS A 1 243 ? 15.532 12.042 -6.486 1.00 77.94 243 LYS A N 1
ATOM 1753 C CA . LYS A 1 243 ? 16.174 12.286 -5.183 1.00 77.94 243 LYS A CA 1
ATOM 1754 C C . LYS A 1 243 ? 15.505 13.408 -4.396 1.00 77.94 243 LYS A C 1
ATOM 1756 O O . LYS A 1 243 ? 15.451 13.335 -3.170 1.00 77.94 243 LYS A O 1
ATOM 1761 N N . ARG A 1 244 ? 14.976 14.425 -5.083 1.00 83.19 244 ARG A N 1
ATOM 1762 C CA . ARG A 1 244 ? 14.290 15.563 -4.450 1.00 83.19 244 ARG A CA 1
ATOM 1763 C C . ARG A 1 244 ? 12.912 15.178 -3.919 1.00 83.19 244 ARG A C 1
ATOM 1765 O O . ARG A 1 244 ? 12.460 15.758 -2.942 1.00 83.19 244 ARG A O 1
ATOM 1772 N N . LEU A 1 245 ? 12.277 14.171 -4.518 1.00 83.38 245 LEU A N 1
ATOM 1773 C CA . LEU A 1 245 ? 10.944 13.697 -4.137 1.00 83.38 245 LEU A CA 1
ATOM 1774 C C . LEU A 1 245 ? 10.940 12.751 -2.933 1.00 83.38 245 LEU A C 1
ATOM 1776 O O . LEU A 1 245 ? 9.908 12.604 -2.281 1.00 83.38 245 LEU A O 1
ATOM 1780 N N . ILE A 1 246 ? 12.080 12.136 -2.608 1.00 81.69 246 ILE A N 1
ATOM 1781 C CA . ILE A 1 246 ? 12.185 11.220 -1.464 1.00 81.69 246 ILE A CA 1
ATOM 1782 C C . ILE A 1 246 ? 11.963 11.956 -0.138 1.00 81.69 246 ILE A C 1
ATOM 1784 O O . ILE A 1 246 ? 11.358 11.384 0.760 1.00 81.69 246 ILE A O 1
ATOM 1788 N N . GLY A 1 247 ? 12.401 13.215 -0.019 1.00 86.25 247 GLY A N 1
ATOM 1789 C CA . GLY A 1 247 ? 12.176 14.035 1.177 1.00 86.25 247 GLY A CA 1
ATOM 1790 C C . GLY A 1 247 ? 10.684 14.271 1.456 1.00 86.25 247 GLY A C 1
ATOM 1791 O O . GLY A 1 247 ? 10.203 13.842 2.501 1.00 86.25 247 GLY A O 1
ATOM 1792 N N . PRO A 1 248 ? 9.925 14.881 0.525 1.00 89.38 248 PRO A N 1
ATOM 1793 C CA . PRO A 1 248 ? 8.481 15.067 0.677 1.00 89.38 248 PRO A CA 1
ATOM 1794 C C . PRO A 1 248 ? 7.720 13.753 0.886 1.00 89.38 248 PRO A C 1
ATOM 1796 O O . PRO A 1 248 ? 6.846 13.687 1.743 1.00 89.38 248 PRO A O 1
ATOM 1799 N N . PHE A 1 249 ? 8.089 12.689 0.164 1.00 86.69 249 PHE A N 1
ATOM 1800 C CA . PHE A 1 249 ? 7.516 11.356 0.360 1.00 86.69 249 PHE A CA 1
ATOM 1801 C C . PHE A 1 249 ? 7.729 10.845 1.792 1.00 86.69 249 PHE A C 1
ATOM 1803 O O . PHE A 1 249 ? 6.784 10.404 2.444 1.00 86.69 249 PHE A O 1
ATOM 1810 N N . ALA A 1 250 ? 8.964 10.943 2.293 1.00 87.12 250 ALA A N 1
ATOM 1811 C CA . ALA A 1 250 ? 9.323 10.546 3.647 1.00 87.12 250 ALA A CA 1
ATOM 1812 C C . ALA A 1 250 ? 8.517 11.319 4.693 1.00 87.12 250 ALA A C 1
ATOM 1814 O O . ALA A 1 250 ? 8.005 10.711 5.624 1.00 87.12 250 ALA A O 1
ATOM 1815 N N . ILE A 1 251 ? 8.362 12.634 4.515 1.00 90.44 251 ILE A N 1
ATOM 1816 C CA . ILE A 1 251 ? 7.584 13.485 5.423 1.00 90.44 251 ILE A CA 1
ATOM 1817 C C . ILE A 1 251 ? 6.134 13.004 5.500 1.00 90.44 251 ILE A C 1
ATOM 1819 O O . ILE A 1 251 ? 5.626 12.805 6.600 1.00 90.44 251 ILE A O 1
ATOM 1823 N N . VAL A 1 252 ? 5.485 12.759 4.357 1.00 89.19 252 VAL A N 1
ATOM 1824 C CA . VAL A 1 252 ? 4.096 12.275 4.335 1.00 89.19 252 VAL A CA 1
ATOM 1825 C C . VAL A 1 252 ? 3.979 10.943 5.069 1.00 89.19 252 VAL A C 1
ATOM 1827 O O . VAL A 1 252 ? 3.147 10.827 5.963 1.00 89.19 252 VAL A O 1
ATOM 1830 N N . VAL A 1 253 ? 4.842 9.971 4.757 1.00 87.00 253 VAL A N 1
ATOM 1831 C CA . VAL A 1 253 ? 4.801 8.647 5.399 1.00 87.00 253 VAL A CA 1
ATOM 1832 C C . VAL A 1 253 ? 5.080 8.739 6.898 1.00 87.00 253 VAL A C 1
ATOM 1834 O O . VAL A 1 253 ? 4.389 8.083 7.671 1.00 87.00 253 VAL A O 1
ATOM 1837 N N . VAL A 1 254 ? 6.049 9.554 7.329 1.00 90.62 254 VAL A N 1
ATOM 1838 C CA . VAL A 1 254 ? 6.372 9.750 8.752 1.00 90.62 254 VAL A CA 1
ATOM 1839 C C . VAL A 1 254 ? 5.201 10.384 9.492 1.00 90.62 254 VAL A C 1
ATOM 1841 O O . VAL A 1 254 ? 4.881 9.935 10.585 1.00 90.62 254 VAL A O 1
ATOM 1844 N N . ILE A 1 255 ? 4.523 11.371 8.904 1.00 90.81 255 ILE A N 1
ATOM 1845 C CA . ILE A 1 255 ? 3.355 12.007 9.526 1.00 90.81 255 ILE A CA 1
ATOM 1846 C C . ILE A 1 255 ? 2.195 11.013 9.633 1.00 90.81 255 ILE A C 1
ATOM 1848 O O . ILE A 1 255 ? 1.642 10.820 10.715 1.00 90.81 255 ILE A O 1
ATOM 1852 N N . THR A 1 256 ? 1.824 10.354 8.532 1.00 87.44 256 THR A N 1
ATOM 1853 C CA . THR A 1 256 ? 0.658 9.458 8.517 1.00 87.44 256 THR A CA 1
ATOM 1854 C C . THR A 1 256 ? 0.882 8.224 9.382 1.00 87.44 256 THR A C 1
ATOM 1856 O O . THR A 1 256 ? -0.011 7.817 10.122 1.00 87.44 256 THR A O 1
ATOM 1859 N N . THR A 1 257 ? 2.081 7.646 9.309 1.00 86.50 257 THR A N 1
ATOM 1860 C CA . THR A 1 257 ? 2.459 6.460 10.084 1.00 86.50 257 THR A CA 1
ATOM 1861 C C . THR A 1 257 ? 2.736 6.801 11.538 1.00 86.50 257 THR A C 1
ATOM 1863 O O . THR A 1 257 ? 2.360 6.039 12.417 1.00 86.50 257 THR A O 1
ATOM 1866 N N . GLY A 1 258 ? 3.381 7.939 11.803 1.00 89.62 258 GLY A N 1
ATOM 1867 C CA . GLY A 1 258 ? 3.658 8.405 13.158 1.00 89.62 258 GLY A CA 1
ATOM 1868 C C . GLY A 1 258 ? 2.374 8.600 13.951 1.00 89.62 258 GLY A C 1
ATOM 1869 O O . GLY A 1 258 ? 2.306 8.167 15.094 1.00 89.62 258 GLY A O 1
ATOM 1870 N N . LYS A 1 259 ? 1.329 9.142 13.314 1.00 88.38 259 LYS A N 1
ATOM 1871 C CA . LYS A 1 259 ? -0.002 9.206 13.918 1.00 88.38 259 LYS A CA 1
ATOM 1872 C C . LYS A 1 259 ? -0.595 7.816 14.177 1.00 88.38 259 LYS A C 1
ATOM 1874 O O . LYS A 1 259 ? -0.975 7.542 15.300 1.00 88.38 259 LYS A O 1
ATOM 1879 N N . MET A 1 260 ? -0.567 6.912 13.196 1.00 87.38 260 MET A N 1
ATOM 1880 C CA . MET A 1 260 ? -1.049 5.534 13.390 1.00 87.38 260 MET A CA 1
ATOM 1881 C C . MET A 1 260 ? -0.329 4.811 14.546 1.00 87.38 260 MET A C 1
ATOM 1883 O O . MET A 1 260 ? -0.947 4.052 15.283 1.00 87.38 260 MET A O 1
ATOM 1887 N N . LEU A 1 261 ? 0.980 5.038 14.703 1.00 89.12 261 LEU A N 1
ATOM 1888 C CA . LEU A 1 261 ? 1.775 4.496 15.809 1.00 89.12 261 LEU A CA 1
ATOM 1889 C C . LEU A 1 261 ? 1.428 5.140 17.149 1.00 89.12 261 LEU A C 1
ATOM 1891 O O . LEU A 1 261 ? 1.436 4.445 18.158 1.00 89.12 261 LEU A O 1
ATOM 1895 N N . TRP A 1 262 ? 1.143 6.442 17.158 1.00 88.75 262 TRP A N 1
ATOM 1896 C CA . TRP A 1 262 ? 0.648 7.137 18.340 1.00 88.75 262 TRP A CA 1
ATOM 1897 C C . TRP A 1 262 ? -0.677 6.514 18.793 1.00 88.75 262 TRP A C 1
ATOM 1899 O O . TRP A 1 262 ? -0.762 6.022 19.911 1.00 88.75 262 TRP A O 1
ATOM 1909 N N . ASP A 1 263 ? -1.644 6.389 17.881 1.00 84.62 263 ASP A N 1
ATOM 1910 C CA . ASP A 1 263 ? -2.960 5.800 18.163 1.00 84.62 263 ASP A CA 1
ATOM 1911 C C . ASP A 1 263 ? -2.858 4.344 18.666 1.00 84.62 263 ASP A C 1
ATOM 1913 O O . ASP A 1 263 ? -3.684 3.892 19.459 1.00 84.62 263 ASP A O 1
ATOM 1917 N N . ALA A 1 264 ? -1.836 3.602 18.224 1.00 82.94 264 ALA A N 1
ATOM 1918 C CA . ALA A 1 264 ? -1.571 2.235 18.670 1.00 82.94 264 ALA A CA 1
ATOM 1919 C C . ALA A 1 264 ? -0.949 2.153 20.079 1.00 82.94 264 ALA A C 1
ATOM 1921 O O . ALA A 1 264 ? -1.086 1.122 20.740 1.00 82.94 264 ALA A O 1
ATOM 1922 N N . LEU A 1 265 ? -0.228 3.190 20.522 1.00 83.94 265 LEU A N 1
ATOM 1923 C CA . LEU A 1 265 ? 0.518 3.218 21.789 1.00 83.94 265 LEU A CA 1
ATOM 1924 C C . LEU A 1 265 ? -0.237 3.909 22.939 1.00 83.94 265 LEU A C 1
ATOM 1926 O O . LEU A 1 265 ? 0.078 3.617 24.095 1.00 83.94 265 LEU A O 1
ATOM 1930 N N . GLY A 1 266 ? -1.233 4.752 22.641 1.00 65.88 266 GLY A N 1
ATOM 1931 C CA . GLY A 1 266 ? -2.095 5.445 23.615 1.00 65.88 266 GLY A CA 1
ATOM 1932 C C . GLY A 1 266 ? -1.939 6.961 23.605 1.00 65.88 266 GLY A C 1
ATOM 1933 O O . GLY A 1 266 ? -2.369 7.575 24.605 1.00 65.88 266 GLY A O 1
#

Nearest PDB structures (foldseek):
  8xiu-assembly1_A  TM=2.040E-01  e=5.256E-01  Xenopus laevis
  8j74-assembly1_B  TM=1.618E-01  e=1.236E+00  Homo sapiens
  6ujt-assembly1_A  TM=1.637E-01  e=3.183E+00  Mus musculus

InterPro domains:
  IPR002781 Transmembrane protein TauE-like, transmembrane domain [PF01925] (17-260)

Radius of gyration: 17.93 Å; Cα contacts (8 Å, |Δi|>4): 375; chains: 1; bounding box: 55×38×47 Å

Foldseek 3Di:
DCLPVPPDQSVVLLVLLLVLLLVLLLCCLQQVFDSLLSQQLSQLVSCVSVVFDLLLSNLLSNLQSLQLCQVVLVVQLVVLVVLEDVVLLVQLLVVLLVVLVVVLVVSVVDDSLVNLVVSLVLSLQLLVLVLVVLVDPVLVVVCQPDLVSLCSVCSSGDLLSSLVSSPDPDRPDPSHSSSSSSSSSNSNSVSNNVSQLVVQQPPPRDDPCDRGSHRPVSSVSNNVSSNVSSVVSNVCNVVDDSSVVSVVSSVSSCVSSVVSNVVSVD

Sequence (266 aa):
MDFFSGGSDAGTLGLGLLIAGAAAGLFSGLLGRGAGLILVPALYQVAEQLGVATAVRFPLAAGTSLACLLPLSLNMAAHHAKALNPSEVKQALPFVAMGLVLGMAGLFLFPAMLREIFFGLFALAVVVVTFWASRSKRVDRFVAKTGAAQTMAGLITGTTGIALALSSNTLPSRKASEALAWFIAIAVTAIGAVLAVVMGWNAEGLPKYSYGFFNLLGFGIVAPVMFATSAVAAHYRYGVDAKRLIGPFAIVVVITTGKMLWDALG

pLDDT: mean 77.43, std 16.11, range [35.69, 94.19]